Protein AF-A0A177SCP6-F1 (afdb_monomer_lite)

Foldseek 3Di:
DDDDDDPPLDPFFPDWDQAVVQFPVCQFLPVLDDPQLDDDPVSVVSVVVLLVLLVVLLVVQAPPAPALVRQDVVSVVSVCVSRVNFDARCLNVQSPDPDVVSNVCRRRHHPVSVDPVSIDGTDAAKDKDFPPPRVVFPLDLVRVVVVCCVQLVVSKKKKFKFQQCPHPQPDPDRDNVNIAIWIWNDKDWDADPVRDIFMWTQTAGDNDDVVRVVSVVDTDGSHSRSSRADPDDTGMMIMDGDPPPDD

Organism: Pseudomonas putida (NCBI:txid303)

Sequence (247 aa):
MIASSGDSNTAVIRGSAIDQACIDERAFLGSRYVEDGSISEASVAAQRELLGQLQAFYRTYNGKFATAADIPETVMAELRQIVPSVDNPQLAKGLNGRKFGEFLFRVVIPDRCKRLPNHVLFERNMKLVEYPDSEKKPHTYAGALAVIKKAIDGGSPLILEVECALKKTGAKGCSKDFAHSYVIYGYARLCEASGECRYGLRLRNSWGDKQDALDRVRWYDARPLIQAAPKKGVILGWLVPRPKTTP

Secondary structure (DSSP, 8-state):
----------------EEPGGGS-HHHHHGGG--TT----HHHHHHHHHHHHHHHHHHHHHTT--SSGGGS-HHHHHHHHHHSTT---TTHHHHHTSSSHHHHHHHHHS-GGGGSGGGEE--SS-EEEEEETTTTT--SSHHHHHHHHHHHHHTT--EEEEETTTTS-TT-S---GGG-EEEEEEEEEEEE-TTS-EEEEEEEE-SS-HHHHHHHTT--EEHHHHHHTS-SSS--EEEEEEPPP---

Structure (mmCIF, N/CA/C/O backbone):
data_AF-A0A177SCP6-F1
#
_entry.id   AF-A0A177SCP6-F1
#
loop_
_atom_site.group_PDB
_atom_site.id
_atom_site.type_symbol
_atom_site.label_atom_id
_atom_site.label_alt_id
_atom_site.label_comp_id
_atom_site.label_asym_id
_atom_site.label_entity_id
_atom_site.label_seq_id
_atom_site.pdbx_PDB_ins_code
_atom_site.Cartn_x
_atom_site.Cartn_y
_atom_site.Cartn_z
_atom_site.occupancy
_atom_site.B_iso_or_equiv
_atom_site.auth_seq_id
_atom_site.auth_comp_id
_atom_site.auth_asym_id
_atom_site.auth_atom_id
_atom_site.pdbx_PDB_model_num
ATOM 1 N N . MET A 1 1 ? -39.607 -18.628 -4.934 1.00 34.72 1 MET A N 1
ATOM 2 C CA . MET A 1 1 ? -39.663 -18.419 -3.473 1.00 34.72 1 MET A CA 1
ATOM 3 C C . MET A 1 1 ? -38.762 -19.455 -2.811 1.00 34.72 1 MET A C 1
ATOM 5 O O . MET A 1 1 ? -39.204 -20.571 -2.607 1.00 34.72 1 MET A O 1
ATOM 9 N N . ILE A 1 2 ? -37.499 -19.108 -2.561 1.00 20.42 2 ILE A N 1
ATOM 10 C CA . ILE A 1 2 ? -36.664 -19.653 -1.480 1.00 20.42 2 ILE A CA 1
ATOM 11 C C . ILE A 1 2 ? -35.831 -18.456 -1.025 1.00 20.42 2 ILE A C 1
ATOM 13 O O . ILE A 1 2 ? -35.118 -17.854 -1.825 1.00 20.42 2 ILE A O 1
ATOM 17 N N . ALA A 1 3 ? -36.034 -18.055 0.225 1.00 27.17 3 ALA A N 1
ATOM 18 C CA . ALA A 1 3 ? -35.272 -17.012 0.880 1.00 27.17 3 ALA A CA 1
ATOM 19 C C . ALA A 1 3 ? -33.894 -17.559 1.267 1.00 27.17 3 ALA A C 1
ATOM 21 O O . ALA A 1 3 ? -33.786 -18.653 1.815 1.00 27.17 3 ALA A O 1
ATOM 22 N N . SER A 1 4 ? -32.855 -16.771 1.023 1.00 22.25 4 SER A N 1
ATOM 23 C CA . SER A 1 4 ? -31.575 -16.886 1.710 1.00 22.25 4 SER A CA 1
ATOM 24 C C . SER A 1 4 ? -31.141 -15.467 2.049 1.00 22.25 4 SER A C 1
ATOM 26 O O . SER A 1 4 ? -30.644 -14.715 1.216 1.00 22.25 4 SER A O 1
ATOM 28 N N . SER A 1 5 ? -31.466 -15.085 3.280 1.00 33.19 5 SER A N 1
ATOM 29 C CA . SER A 1 5 ? -30.876 -13.969 4.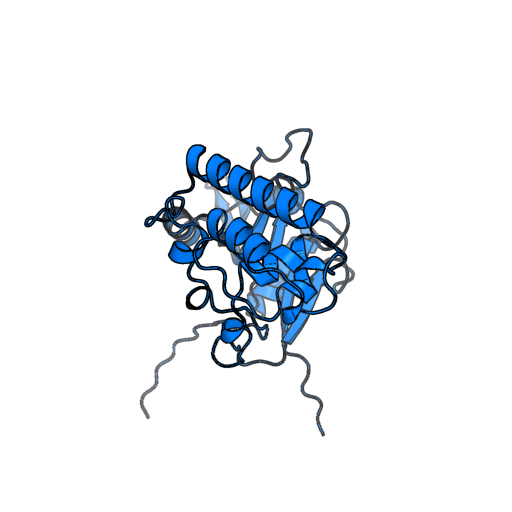003 1.00 33.19 5 SER A CA 1
ATOM 30 C C . SER A 1 5 ? -29.404 -14.279 4.257 1.00 33.19 5 SER A C 1
ATOM 32 O O . SER A 1 5 ? -29.082 -15.281 4.897 1.00 33.19 5 SER A O 1
ATOM 34 N N . GLY A 1 6 ? -28.526 -13.413 3.776 1.00 24.38 6 GLY A N 1
ATOM 35 C CA . GLY A 1 6 ? -27.091 -13.529 3.965 1.00 24.38 6 GLY A CA 1
ATOM 36 C C . GLY A 1 6 ? -26.427 -12.257 3.480 1.00 24.38 6 GLY A C 1
ATOM 37 O O . GLY A 1 6 ? -25.826 -12.249 2.413 1.00 24.38 6 GLY A O 1
ATOM 38 N N . ASP A 1 7 ? -26.595 -11.182 4.250 1.00 33.09 7 ASP A N 1
ATOM 39 C CA . ASP A 1 7 ? -25.882 -9.918 4.077 1.00 33.09 7 ASP A CA 1
ATOM 40 C C . ASP A 1 7 ? -24.371 -10.150 4.219 1.00 33.09 7 ASP A C 1
ATOM 42 O O . ASP A 1 7 ? -23.775 -9.979 5.283 1.00 33.09 7 ASP A O 1
ATOM 46 N N . SER A 1 8 ? -23.720 -10.543 3.130 1.00 27.53 8 SER A N 1
ATOM 47 C CA . SER A 1 8 ? -22.281 -10.400 2.970 1.00 27.53 8 SER A CA 1
ATOM 48 C C . SER A 1 8 ? -22.022 -9.016 2.380 1.00 27.53 8 SER A C 1
ATOM 50 O O . SER A 1 8 ? -21.977 -8.817 1.165 1.00 27.53 8 SER A O 1
ATOM 52 N N . ASN A 1 9 ? -21.864 -8.029 3.269 1.00 30.19 9 ASN A N 1
ATOM 53 C CA . ASN A 1 9 ? -21.351 -6.694 2.947 1.00 30.19 9 ASN A CA 1
ATOM 54 C C . ASN A 1 9 ? -19.914 -6.800 2.413 1.00 30.19 9 ASN A C 1
ATOM 56 O O . ASN A 1 9 ? -18.935 -6.524 3.105 1.00 30.19 9 ASN A O 1
ATOM 60 N N . THR A 1 10 ? -19.785 -7.225 1.162 1.00 29.94 10 THR A N 1
ATOM 61 C CA . THR A 1 10 ? -18.525 -7.249 0.434 1.00 29.94 10 THR A CA 1
ATOM 62 C C . THR A 1 10 ? -18.424 -5.912 -0.287 1.00 29.94 10 THR A C 1
ATOM 64 O O . THR A 1 10 ? -19.096 -5.673 -1.290 1.00 29.94 10 THR A O 1
ATOM 67 N N . ALA A 1 11 ? -17.638 -4.985 0.261 1.00 33.62 11 ALA A N 1
ATOM 68 C CA . ALA A 1 11 ? -17.331 -3.732 -0.415 1.00 33.62 11 ALA A CA 1
ATOM 69 C C . ALA A 1 11 ? -16.438 -4.036 -1.628 1.00 33.62 11 ALA A C 1
ATOM 71 O O . ALA A 1 11 ? -15.262 -4.363 -1.494 1.00 33.62 11 ALA A O 1
ATOM 72 N N . VAL A 1 12 ? -17.019 -3.955 -2.821 1.00 31.91 12 VAL A N 1
ATOM 73 C CA . VAL A 1 12 ? -16.341 -4.185 -4.098 1.00 31.91 12 VAL A CA 1
ATOM 74 C C . VAL A 1 12 ? -15.891 -2.813 -4.662 1.00 31.91 12 VAL A C 1
ATOM 76 O O . VAL A 1 12 ? -16.700 -1.912 -4.873 1.00 31.91 12 VAL A O 1
ATOM 79 N N . ILE A 1 13 ? -14.573 -2.640 -4.848 1.00 37.47 13 ILE A N 1
ATOM 80 C CA . ILE A 1 13 ? -13.770 -1.392 -4.789 1.00 37.47 13 ILE A CA 1
ATOM 81 C C . ILE A 1 13 ? -13.479 -0.547 -6.069 1.00 37.47 13 ILE A C 1
ATOM 83 O O . ILE A 1 13 ? -12.666 0.332 -5.980 1.00 37.47 13 ILE A O 1
ATOM 87 N N . ARG A 1 14 ? -14.062 -0.646 -7.261 1.00 35.44 14 ARG A N 1
ATOM 88 C CA . ARG A 1 14 ? -13.564 -0.056 -8.562 1.00 35.44 14 ARG A CA 1
ATOM 89 C C . ARG A 1 14 ? -12.195 0.658 -8.594 1.00 35.44 14 ARG A C 1
ATOM 91 O O . ARG A 1 14 ? -12.101 1.864 -8.807 1.00 35.44 14 ARG A O 1
ATOM 98 N N . GLY A 1 15 ? -11.140 -0.144 -8.493 1.00 39.44 15 GLY A N 1
ATOM 99 C CA . GLY A 1 15 ? -9.826 0.120 -9.073 1.00 39.44 15 GLY A CA 1
ATOM 100 C C . GLY A 1 15 ? -9.554 -0.864 -10.210 1.00 39.44 15 GLY A C 1
ATOM 101 O O . GLY A 1 15 ? -10.381 -1.721 -10.506 1.00 39.44 15 GLY A O 1
ATOM 102 N N . SER A 1 16 ? -8.399 -0.756 -10.847 1.00 38.03 16 SER A N 1
ATOM 103 C CA . SER A 1 16 ? -7.868 -1.856 -11.639 1.00 38.03 16 SER A CA 1
ATOM 104 C C . SER A 1 16 ? -6.488 -2.171 -11.095 1.00 38.03 16 SER A C 1
ATOM 106 O O . SER A 1 16 ? -5.547 -1.410 -11.317 1.00 38.03 16 SER A O 1
ATOM 108 N N . ALA A 1 17 ? -6.395 -3.239 -10.318 1.00 48.06 17 ALA A N 1
ATOM 109 C CA . ALA A 1 17 ? -5.116 -3.824 -9.964 1.00 48.06 17 ALA A CA 1
ATOM 110 C C . ALA A 1 17 ? -4.849 -4.949 -10.958 1.00 48.06 17 ALA A C 1
ATOM 112 O O . ALA A 1 17 ? -5.774 -5.679 -11.324 1.00 48.06 17 ALA A O 1
ATOM 113 N N . ILE A 1 18 ? -3.599 -5.058 -11.399 1.00 50.16 18 ILE A N 1
ATOM 114 C CA . ILE A 1 18 ? -3.132 -6.273 -12.058 1.00 50.16 18 ILE A CA 1
ATOM 115 C C . ILE A 1 18 ? -3.384 -7.411 -11.077 1.00 50.16 18 ILE A C 1
ATOM 117 O O . ILE A 1 18 ? -2.960 -7.322 -9.924 1.00 50.16 18 ILE A O 1
ATOM 121 N N . ASP A 1 19 ? -4.113 -8.428 -11.521 1.00 55.06 19 ASP A N 1
ATOM 122 C CA . ASP A 1 19 ? -4.278 -9.646 -10.741 1.00 55.06 19 ASP A CA 1
ATOM 123 C C . ASP A 1 19 ? -2.884 -10.188 -10.381 1.00 55.06 19 ASP A C 1
ATOM 125 O O . ASP A 1 19 ? -2.033 -10.326 -11.265 1.00 55.06 19 ASP A O 1
ATOM 129 N N . GLN A 1 20 ? -2.630 -10.468 -9.098 1.00 55.91 20 GLN A N 1
ATOM 130 C CA . GLN A 1 20 ? -1.369 -11.083 -8.672 1.00 55.91 20 GLN A CA 1
ATOM 131 C C . GLN A 1 20 ? -1.142 -12.416 -9.389 1.00 55.91 20 GLN A C 1
ATOM 133 O O . GLN A 1 20 ? -0.001 -12.718 -9.715 1.00 55.91 20 GLN A O 1
ATOM 138 N N . ALA A 1 21 ? -2.205 -13.144 -9.758 1.00 58.22 21 ALA A N 1
ATOM 139 C CA . ALA A 1 21 ? -2.099 -14.351 -10.578 1.00 58.22 21 ALA A CA 1
ATOM 140 C C . ALA A 1 21 ? -1.516 -14.089 -11.982 1.00 58.22 21 ALA A C 1
ATOM 142 O O . ALA A 1 21 ? -1.079 -15.017 -12.660 1.00 58.22 21 ALA A O 1
ATOM 143 N N . CYS A 1 22 ? -1.492 -12.833 -12.438 1.00 66.50 22 CYS A N 1
ATOM 144 C CA . CYS A 1 22 ? -0.862 -12.457 -13.698 1.00 66.50 22 CYS A CA 1
ATOM 145 C C . CYS A 1 22 ? 0.653 -12.230 -13.573 1.00 66.50 22 CYS A C 1
ATOM 147 O O . CYS A 1 22 ? 1.382 -12.383 -14.564 1.00 66.50 22 CYS A O 1
ATOM 149 N N . ILE A 1 23 ? 1.130 -11.862 -12.380 1.00 71.06 23 ILE A N 1
ATOM 150 C CA . ILE A 1 23 ? 2.555 -11.712 -12.095 1.00 71.06 23 ILE A CA 1
ATOM 151 C C . ILE A 1 23 ? 3.087 -13.087 -11.713 1.00 71.06 23 ILE A C 1
ATOM 153 O O . ILE A 1 23 ? 2.743 -13.645 -10.678 1.00 71.06 23 ILE A O 1
ATOM 157 N N . ASP A 1 24 ? 3.965 -13.628 -12.546 1.00 72.06 24 ASP A N 1
ATOM 158 C CA . ASP A 1 24 ? 4.680 -14.847 -12.199 1.00 72.06 24 ASP A CA 1
ATOM 159 C C . ASP A 1 24 ? 5.877 -14.477 -11.311 1.00 72.06 24 ASP A C 1
ATOM 161 O O . ASP A 1 24 ? 6.989 -14.233 -11.786 1.00 72.06 24 ASP A O 1
ATOM 165 N N . GLU A 1 25 ? 5.627 -14.362 -10.005 1.00 76.12 25 GLU A N 1
ATOM 166 C CA . GLU A 1 25 ? 6.661 -14.045 -9.014 1.00 76.12 25 GLU A CA 1
ATOM 167 C C . GLU A 1 25 ? 7.781 -15.088 -9.010 1.00 76.12 25 GLU A C 1
ATOM 169 O O . GLU A 1 25 ? 8.942 -14.737 -8.794 1.00 76.12 25 GLU A O 1
ATOM 174 N N . ARG A 1 26 ? 7.459 -16.354 -9.306 1.00 77.62 26 ARG A N 1
ATOM 175 C CA . ARG A 1 26 ? 8.447 -17.429 -9.425 1.00 77.62 26 ARG A CA 1
ATOM 176 C C . ARG A 1 26 ? 9.359 -17.192 -10.621 1.00 77.62 26 ARG A C 1
ATOM 178 O O . ARG A 1 26 ? 10.573 -17.331 -10.495 1.00 77.62 26 ARG A O 1
ATOM 185 N N . ALA A 1 27 ? 8.809 -16.777 -11.756 1.00 77.25 27 ALA A N 1
ATOM 186 C CA . ALA A 1 27 ? 9.597 -16.421 -12.928 1.00 77.25 27 ALA A CA 1
ATOM 187 C C . ALA A 1 27 ? 10.404 -15.126 -12.731 1.00 77.25 27 ALA A C 1
ATOM 189 O O . ALA A 1 27 ? 11.507 -15.017 -13.273 1.00 77.25 27 ALA A O 1
ATOM 190 N N . PHE A 1 28 ? 9.886 -14.147 -11.980 1.00 80.81 28 PHE A N 1
ATOM 191 C CA . PHE A 1 28 ? 10.587 -12.888 -11.699 1.00 80.81 28 PHE A CA 1
ATOM 192 C C . PHE A 1 28 ? 11.728 -13.068 -10.688 1.00 80.81 28 PHE A C 1
ATOM 194 O O . PHE A 1 28 ? 12.851 -12.631 -10.935 1.00 80.81 28 PHE A O 1
ATOM 201 N N . LEU A 1 29 ? 11.455 -13.721 -9.555 1.00 79.88 29 LEU A N 1
ATOM 202 C CA . LEU A 1 29 ? 12.427 -13.924 -8.478 1.00 79.88 29 LEU A CA 1
ATOM 203 C C . LEU A 1 29 ? 13.366 -15.110 -8.755 1.00 79.88 29 LEU A C 1
ATOM 205 O O . LEU A 1 29 ? 14.473 -15.157 -8.211 1.00 79.88 29 LEU A O 1
ATOM 209 N N . GLY A 1 30 ? 12.969 -16.051 -9.616 1.00 81.12 30 GLY A N 1
ATOM 210 C CA . GLY A 1 30 ? 13.763 -17.223 -9.975 1.00 81.12 30 GLY A CA 1
ATOM 211 C C . GLY A 1 30 ? 14.122 -18.050 -8.741 1.00 81.12 30 GLY A C 1
ATOM 212 O O . GLY A 1 30 ? 13.264 -18.384 -7.929 1.00 81.12 30 GLY A O 1
ATOM 213 N N . SER A 1 31 ? 15.415 -18.323 -8.552 1.00 80.62 31 SER A N 1
ATOM 214 C CA . SER A 1 31 ? 15.932 -19.023 -7.364 1.00 80.62 31 SER A CA 1
ATOM 215 C C . SER A 1 31 ? 15.712 -18.279 -6.039 1.00 80.62 31 SER A C 1
ATOM 217 O O . SER A 1 31 ? 15.933 -18.857 -4.979 1.00 80.62 31 SER A O 1
ATOM 219 N N . ARG A 1 32 ? 15.290 -17.008 -6.081 1.00 81.94 32 ARG A N 1
ATOM 220 C CA . ARG A 1 32 ? 14.990 -16.179 -4.901 1.00 81.94 32 ARG A CA 1
ATOM 221 C C . ARG A 1 32 ? 13.517 -16.253 -4.489 1.00 81.94 32 ARG A C 1
ATOM 223 O O . ARG A 1 32 ? 13.136 -15.615 -3.511 1.00 81.94 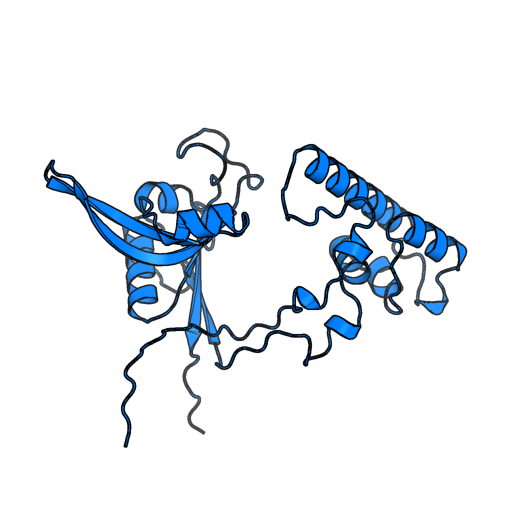32 ARG A O 1
ATOM 230 N N . TYR A 1 33 ? 12.682 -16.962 -5.250 1.00 80.94 33 TYR A N 1
ATOM 231 C CA . TYR A 1 33 ? 11.276 -17.156 -4.918 1.00 80.94 33 TYR A CA 1
ATOM 232 C C . TYR A 1 33 ? 11.134 -18.090 -3.713 1.00 80.94 33 TYR A C 1
ATOM 234 O O . TYR A 1 33 ? 11.753 -19.152 -3.671 1.00 80.94 33 TYR A O 1
ATOM 242 N N . VAL A 1 34 ? 10.292 -17.708 -2.754 1.00 76.88 34 VAL A N 1
ATOM 243 C CA . VAL A 1 34 ? 9.999 -18.504 -1.559 1.00 76.88 34 VAL A CA 1
ATOM 244 C C . VAL A 1 34 ? 8.549 -18.971 -1.638 1.00 76.88 34 VAL A C 1
ATOM 246 O O . VAL A 1 34 ? 7.627 -18.166 -1.543 1.00 76.88 34 VAL A O 1
ATOM 249 N N . GLU A 1 35 ? 8.353 -20.274 -1.847 1.00 73.69 35 GLU A N 1
ATOM 250 C CA . GLU A 1 35 ? 7.048 -20.866 -2.178 1.00 73.69 35 GLU A CA 1
ATOM 251 C C . GLU A 1 35 ? 6.012 -20.759 -1.055 1.00 73.69 35 GLU A C 1
ATOM 253 O O . GLU A 1 35 ? 4.827 -20.600 -1.332 1.00 73.69 35 GLU A O 1
ATOM 258 N N . ASP A 1 36 ? 6.445 -20.781 0.205 1.00 73.75 36 ASP A N 1
ATOM 259 C CA . ASP A 1 36 ? 5.554 -20.634 1.361 1.00 73.75 36 ASP A CA 1
ATOM 260 C C . ASP A 1 36 ? 5.276 -19.166 1.742 1.00 73.75 36 ASP A C 1
ATOM 262 O O . ASP A 1 36 ? 4.607 -18.899 2.743 1.00 73.75 36 ASP A O 1
ATOM 266 N N . GLY A 1 37 ? 5.806 -18.211 0.966 1.00 66.56 37 GLY A N 1
ATOM 267 C CA . GLY A 1 37 ? 5.661 -16.777 1.207 1.00 66.56 37 GLY A CA 1
ATOM 268 C C . GLY A 1 37 ? 6.352 -16.275 2.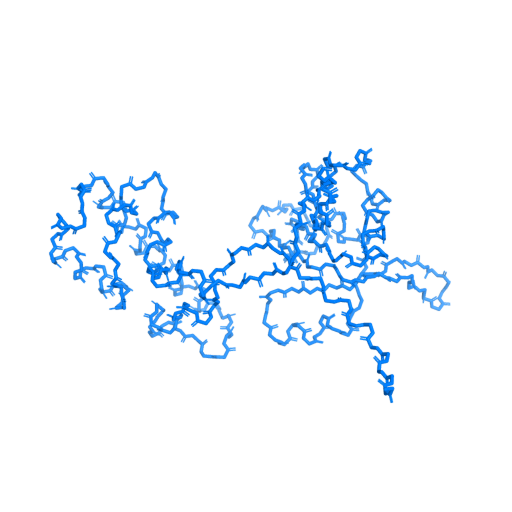478 1.00 66.56 37 GLY A C 1
ATOM 269 O O . GLY A 1 37 ? 6.126 -15.131 2.882 1.00 66.56 37 GLY A O 1
ATOM 270 N N . SER A 1 38 ? 7.179 -17.093 3.139 1.00 72.69 38 SER A N 1
ATOM 271 C CA . SER A 1 38 ? 7.900 -16.663 4.332 1.00 72.69 38 SER A CA 1
ATOM 272 C C . SER A 1 38 ? 8.952 -15.605 3.986 1.00 72.69 38 SER A C 1
ATOM 274 O O . SER A 1 38 ? 9.777 -15.758 3.088 1.00 72.69 38 SER A O 1
ATOM 276 N N . ILE A 1 39 ? 8.929 -14.491 4.719 1.00 70.38 39 ILE A N 1
ATOM 277 C CA . ILE A 1 39 ? 9.899 -13.406 4.551 1.00 70.38 39 ILE A CA 1
ATOM 278 C C . ILE A 1 39 ? 10.956 -13.546 5.646 1.00 70.38 39 ILE A C 1
ATOM 280 O O . ILE A 1 39 ? 10.747 -13.136 6.787 1.00 70.38 39 ILE A O 1
ATOM 284 N N . SER A 1 40 ? 12.096 -14.143 5.299 1.00 76.56 40 SER A N 1
ATOM 285 C CA . SER A 1 40 ? 13.283 -14.196 6.163 1.00 76.56 40 SER A CA 1
ATOM 286 C C . SER A 1 40 ? 14.223 -13.013 5.906 1.00 76.56 40 SER A C 1
ATOM 288 O O . SER A 1 40 ? 14.147 -12.362 4.863 1.00 76.56 40 SER A O 1
ATOM 290 N N . GLU A 1 41 ? 15.169 -12.754 6.813 1.00 77.69 41 GLU A N 1
ATOM 291 C CA . GLU A 1 41 ? 16.225 -11.753 6.576 1.00 77.69 41 GLU A CA 1
ATOM 292 C C . GLU A 1 41 ? 17.016 -12.044 5.293 1.00 77.69 41 GLU A C 1
ATOM 294 O O . GLU A 1 41 ? 17.313 -11.127 4.529 1.00 77.69 41 GLU A O 1
ATOM 299 N N . ALA A 1 42 ? 17.282 -13.323 5.010 1.00 78.69 42 ALA A N 1
ATOM 300 C CA . ALA A 1 42 ? 17.923 -13.754 3.772 1.00 78.69 42 ALA A CA 1
ATOM 301 C C . ALA A 1 42 ? 17.065 -13.435 2.535 1.00 78.69 42 ALA A C 1
ATOM 303 O O . ALA A 1 42 ? 17.591 -12.967 1.527 1.00 78.69 42 ALA A O 1
ATOM 304 N N . SER A 1 43 ? 15.742 -13.608 2.630 1.00 74.00 43 SER A N 1
ATOM 305 C CA . SER A 1 43 ? 14.804 -13.257 1.551 1.00 74.00 43 SER A CA 1
ATOM 306 C C . SER A 1 43 ? 14.814 -11.752 1.279 1.00 74.00 43 SER A C 1
ATOM 308 O O . SER A 1 43 ? 14.908 -11.320 0.130 1.00 74.00 43 SER A O 1
ATOM 310 N N . VAL A 1 44 ? 14.798 -10.936 2.340 1.00 76.56 44 VAL A N 1
ATOM 311 C CA . VAL A 1 44 ? 14.895 -9.472 2.236 1.00 76.56 44 VAL A CA 1
ATOM 312 C C . VAL A 1 44 ? 16.237 -9.050 1.633 1.00 76.56 44 VAL A C 1
ATOM 314 O O . VAL A 1 44 ? 16.270 -8.165 0.777 1.00 76.56 44 VAL A O 1
ATOM 317 N N . ALA A 1 45 ? 17.342 -9.672 2.048 1.00 81.12 45 ALA A N 1
ATOM 318 C CA . ALA A 1 45 ? 18.667 -9.396 1.499 1.00 81.12 45 ALA A CA 1
ATOM 319 C C . ALA A 1 45 ? 18.740 -9.727 -0.002 1.00 81.12 45 ALA A C 1
ATOM 321 O O . ALA A 1 45 ? 19.163 -8.877 -0.786 1.00 81.12 45 ALA A O 1
ATOM 322 N N . ALA A 1 46 ? 18.238 -10.894 -0.413 1.00 83.94 46 ALA A N 1
ATOM 323 C CA . ALA A 1 46 ? 18.206 -11.314 -1.814 1.00 83.94 46 ALA A CA 1
ATOM 324 C C . ALA A 1 46 ? 17.338 -10.389 -2.690 1.00 83.94 46 ALA A C 1
ATOM 326 O O . ALA A 1 46 ? 17.723 -10.045 -3.808 1.00 83.94 46 ALA A O 1
ATOM 327 N N . GLN A 1 47 ? 16.187 -9.936 -2.183 1.00 83.19 47 GLN A N 1
ATOM 328 C CA . GLN A 1 47 ? 15.338 -8.969 -2.889 1.00 83.19 47 GLN A CA 1
ATOM 329 C C . GLN A 1 47 ? 15.999 -7.586 -2.996 1.00 83.19 47 GLN A C 1
ATOM 331 O O . GLN A 1 47 ? 15.899 -6.934 -4.036 1.00 83.19 47 GLN A O 1
ATOM 336 N N . ARG A 1 48 ? 16.710 -7.135 -1.952 1.00 85.88 48 ARG A N 1
ATOM 337 C CA . ARG A 1 48 ? 17.486 -5.883 -1.991 1.00 85.88 48 ARG A CA 1
ATOM 338 C C . ARG A 1 48 ? 18.629 -5.950 -2.996 1.00 85.88 48 ARG A C 1
ATOM 340 O O . ARG A 1 48 ? 18.853 -4.972 -3.704 1.00 85.88 48 ARG A O 1
ATOM 347 N N . GLU A 1 49 ? 19.321 -7.083 -3.076 1.00 90.38 49 GLU A N 1
ATOM 348 C CA . GLU A 1 49 ? 20.365 -7.313 -4.075 1.00 90.38 49 GLU A CA 1
ATOM 349 C C . GLU A 1 49 ? 19.793 -7.236 -5.497 1.00 90.38 49 GLU A C 1
ATOM 351 O O . GLU A 1 49 ? 20.305 -6.473 -6.316 1.00 90.38 49 GLU A O 1
ATOM 356 N N . LEU A 1 50 ? 18.682 -7.934 -5.763 1.00 90.25 50 LEU A N 1
ATOM 357 C CA . LEU A 1 50 ? 17.979 -7.886 -7.050 1.00 90.25 50 LEU A CA 1
ATOM 358 C C . LEU A 1 50 ? 17.571 -6.452 -7.426 1.00 90.25 50 LEU A C 1
ATOM 360 O O . LEU A 1 50 ? 17.824 -5.999 -8.544 1.00 90.25 50 LEU A O 1
ATOM 364 N N . LEU A 1 51 ? 16.975 -5.708 -6.488 1.00 90.75 51 LEU A N 1
ATOM 365 C CA . LEU A 1 51 ? 16.621 -4.302 -6.703 1.00 90.75 51 LEU A CA 1
ATOM 366 C C . LEU A 1 51 ? 17.857 -3.439 -6.981 1.00 90.75 51 LEU A C 1
ATOM 368 O O . LEU A 1 51 ? 17.802 -2.566 -7.846 1.00 90.75 51 LEU A O 1
ATOM 372 N N . GLY A 1 52 ? 18.971 -3.694 -6.290 1.00 93.50 52 GLY A N 1
ATOM 373 C CA . GLY A 1 52 ? 20.247 -3.020 -6.518 1.00 93.50 52 GLY A CA 1
ATOM 374 C C . GLY A 1 52 ? 20.800 -3.266 -7.923 1.00 93.50 52 GLY A C 1
ATOM 375 O O . GLY A 1 52 ? 21.178 -2.309 -8.601 1.00 93.50 52 GLY A O 1
ATOM 376 N N . GLN A 1 53 ? 20.778 -4.517 -8.392 1.00 95.06 53 GLN A N 1
ATOM 377 C CA . GLN A 1 53 ? 21.192 -4.897 -9.748 1.00 95.06 53 GLN A CA 1
ATOM 378 C C . GLN A 1 53 ? 20.319 -4.218 -10.812 1.00 95.06 53 GLN A C 1
ATOM 380 O O . GLN A 1 53 ? 20.840 -3.583 -11.729 1.00 95.06 53 GLN A O 1
ATOM 385 N N . LEU A 1 54 ? 18.992 -4.256 -10.650 1.00 94.75 54 LEU A N 1
ATOM 386 C CA . LEU A 1 54 ? 18.055 -3.580 -11.553 1.00 94.75 54 LEU A CA 1
ATOM 387 C C . LEU A 1 54 ? 18.239 -2.058 -11.553 1.00 94.75 54 LEU A C 1
ATOM 389 O O . LEU A 1 54 ? 18.135 -1.417 -12.600 1.00 94.75 54 LEU A O 1
ATOM 393 N N . GLN A 1 55 ? 18.516 -1.458 -10.395 1.00 96.00 55 GLN A N 1
ATOM 394 C CA . GLN A 1 55 ? 18.753 -0.022 -10.296 1.00 96.00 55 GLN A CA 1
ATOM 395 C C . GLN A 1 55 ? 20.082 0.380 -10.947 1.00 96.00 55 GLN A C 1
ATOM 397 O O . GLN A 1 55 ? 20.144 1.433 -11.587 1.00 96.00 55 GLN A O 1
ATOM 402 N N . ALA A 1 56 ? 21.124 -0.445 -10.815 1.00 96.31 56 ALA A N 1
ATOM 403 C CA . ALA A 1 56 ? 22.391 -0.255 -11.512 1.00 96.31 56 ALA A CA 1
ATOM 404 C C . ALA A 1 56 ? 22.197 -0.354 -13.032 1.00 96.31 56 ALA A C 1
ATOM 406 O O . ALA A 1 56 ? 22.567 0.579 -13.744 1.00 96.31 56 ALA A O 1
ATOM 407 N N . PHE A 1 57 ? 21.513 -1.400 -13.507 1.00 96.25 57 PHE A N 1
ATOM 408 C CA . PHE A 1 57 ? 21.158 -1.576 -14.916 1.00 96.25 57 PHE A CA 1
ATOM 409 C C . PHE A 1 57 ? 20.401 -0.357 -15.466 1.00 96.25 57 PHE A C 1
ATOM 411 O O . PHE A 1 57 ? 20.799 0.232 -16.472 1.00 96.25 57 PHE A O 1
ATOM 418 N N . TYR A 1 58 ? 19.354 0.089 -14.762 1.00 95.75 58 TYR A N 1
ATOM 419 C CA . TYR A 1 58 ? 18.597 1.282 -15.139 1.00 95.75 58 TYR A CA 1
ATOM 420 C C . TYR A 1 58 ? 19.497 2.513 -15.257 1.00 95.75 58 TYR A C 1
ATOM 422 O O . TYR A 1 58 ? 19.437 3.210 -16.261 1.00 95.75 58 TYR A O 1
ATOM 430 N N . ARG A 1 59 ? 20.364 2.785 -14.274 1.00 95.06 59 ARG A N 1
ATOM 431 C CA . ARG A 1 59 ? 21.270 3.947 -14.325 1.00 95.06 59 ARG A CA 1
ATOM 432 C C . ARG A 1 59 ? 22.239 3.874 -15.503 1.00 95.06 59 ARG A C 1
ATOM 434 O O . ARG A 1 59 ? 22.498 4.902 -16.121 1.00 95.06 59 ARG A O 1
ATOM 441 N N . THR A 1 60 ? 22.744 2.685 -15.816 1.00 95.94 60 THR A N 1
ATOM 442 C CA . THR A 1 60 ? 23.661 2.467 -16.939 1.00 95.94 60 THR A CA 1
ATOM 443 C C . THR A 1 60 ? 22.993 2.739 -18.283 1.00 95.94 60 THR A C 1
ATOM 445 O O . THR A 1 60 ? 23.646 3.284 -19.172 1.00 95.94 60 THR A O 1
ATOM 448 N N . TYR A 1 61 ? 21.715 2.390 -18.443 1.00 94.69 61 TYR A N 1
ATOM 449 C CA . TYR A 1 61 ? 21.028 2.408 -19.740 1.00 94.69 61 TYR A CA 1
ATOM 450 C C . TYR A 1 61 ? 19.929 3.471 -19.890 1.00 94.69 61 TYR A C 1
ATOM 452 O O . TYR A 1 61 ? 19.340 3.594 -20.965 1.00 94.69 61 TYR A O 1
ATOM 460 N N . ASN A 1 62 ? 19.670 4.264 -18.848 1.00 94.31 62 ASN A N 1
ATOM 461 C CA . ASN A 1 62 ? 18.633 5.290 -18.862 1.00 94.31 62 ASN A CA 1
ATOM 462 C C . ASN A 1 62 ? 18.869 6.319 -19.978 1.00 94.31 62 ASN A C 1
ATOM 464 O O . ASN A 1 62 ? 19.956 6.889 -20.088 1.00 94.31 62 ASN A O 1
ATOM 468 N N . GLY A 1 63 ? 17.841 6.557 -20.793 1.00 90.38 63 GLY A N 1
ATOM 469 C CA . GLY A 1 63 ? 17.877 7.540 -21.878 1.00 90.38 63 GLY A CA 1
ATOM 470 C C . GLY A 1 63 ? 18.715 7.143 -23.099 1.00 90.38 63 GLY A C 1
ATOM 471 O O . GLY A 1 63 ? 18.911 7.982 -23.976 1.00 90.38 63 GLY A O 1
ATOM 472 N N . LYS A 1 64 ? 19.244 5.910 -23.171 1.00 92.44 64 LYS A N 1
ATOM 473 C CA . LYS A 1 64 ? 20.174 5.497 -24.242 1.00 92.44 64 LYS A CA 1
ATOM 474 C C . LYS A 1 64 ? 19.511 4.946 -25.508 1.00 92.44 64 LYS A C 1
ATOM 476 O O . LYS A 1 64 ? 20.184 4.855 -26.528 1.00 92.44 64 LYS A O 1
ATOM 481 N N . PHE A 1 65 ? 18.230 4.580 -25.464 1.00 90.25 65 PHE A N 1
ATOM 482 C CA . PHE A 1 65 ? 17.548 3.889 -26.569 1.00 90.25 65 PHE A CA 1
ATOM 483 C C . PHE A 1 65 ? 16.227 4.576 -26.879 1.00 90.25 65 PHE A C 1
ATOM 485 O O . PHE A 1 65 ? 15.425 4.732 -25.972 1.00 90.25 65 PHE A O 1
ATOM 492 N N . ALA A 1 66 ? 15.950 4.971 -28.121 1.00 83.44 66 ALA A N 1
ATOM 493 C CA . ALA A 1 66 ? 14.705 5.680 -28.440 1.00 83.44 66 ALA A CA 1
ATOM 494 C C . ALA A 1 66 ? 13.481 4.743 -28.438 1.00 83.44 66 ALA A C 1
ATOM 496 O O . ALA A 1 66 ? 12.404 5.099 -27.949 1.00 83.44 66 ALA A O 1
ATOM 497 N N . THR A 1 67 ? 13.654 3.526 -28.947 1.00 82.19 67 THR A N 1
ATOM 498 C CA . THR A 1 67 ? 12.624 2.494 -29.080 1.00 82.19 67 THR A CA 1
ATOM 499 C C . THR A 1 67 ? 13.132 1.140 -28.585 1.00 82.19 67 THR A C 1
ATOM 501 O O . THR A 1 67 ? 14.316 0.955 -28.322 1.00 82.19 67 THR A O 1
ATOM 504 N N . ALA A 1 68 ? 12.231 0.167 -28.428 1.00 74.25 68 ALA A N 1
ATOM 505 C CA . ALA A 1 68 ? 12.618 -1.178 -27.996 1.00 74.25 68 ALA A CA 1
ATOM 506 C C . ALA A 1 68 ? 13.441 -1.934 -29.047 1.00 74.25 68 ALA A C 1
ATOM 508 O O . ALA A 1 68 ? 14.257 -2.767 -28.673 1.00 74.25 68 ALA A O 1
ATOM 509 N N . ALA A 1 69 ? 13.267 -1.613 -30.334 1.00 81.25 69 ALA A N 1
ATOM 510 C CA . ALA A 1 69 ? 14.077 -2.175 -31.413 1.00 81.25 69 ALA A CA 1
ATOM 511 C C . ALA A 1 69 ? 15.536 -1.685 -31.368 1.00 81.25 69 ALA A C 1
ATOM 513 O O . ALA A 1 69 ? 16.415 -2.351 -31.905 1.00 81.25 69 ALA A O 1
ATOM 514 N N . ASP A 1 70 ? 15.793 -0.554 -30.700 1.00 86.38 70 ASP A N 1
ATOM 515 C CA . ASP A 1 70 ? 17.135 0.019 -30.565 1.00 86.38 70 ASP A CA 1
ATOM 516 C C . ASP A 1 70 ? 17.930 -0.600 -29.409 1.00 86.38 70 ASP A C 1
ATOM 518 O O . ASP A 1 70 ? 19.109 -0.286 -29.251 1.00 86.38 70 ASP A O 1
ATOM 522 N N . ILE A 1 71 ? 17.304 -1.441 -28.575 1.00 89.19 71 ILE A N 1
ATOM 523 C CA . ILE A 1 71 ? 17.987 -2.110 -27.467 1.00 89.19 71 ILE A CA 1
ATOM 524 C C . ILE A 1 71 ? 18.791 -3.282 -28.044 1.00 89.19 71 ILE A C 1
ATOM 526 O O . ILE A 1 71 ? 18.191 -4.230 -28.555 1.00 89.19 71 ILE A O 1
ATOM 530 N N . PRO A 1 72 ? 20.132 -3.273 -27.942 1.00 91.81 72 PRO A N 1
ATOM 531 C CA . PRO A 1 72 ? 20.942 -4.377 -28.430 1.00 91.81 72 PRO A CA 1
ATOM 532 C C . PRO A 1 72 ? 20.635 -5.672 -27.676 1.00 91.81 72 PRO A C 1
ATOM 534 O O . PRO A 1 72 ? 20.412 -5.660 -26.463 1.00 91.81 72 PRO A O 1
ATOM 537 N N . GLU A 1 73 ? 20.734 -6.808 -28.366 1.00 89.62 73 GLU A N 1
ATOM 538 C CA . GLU A 1 73 ? 20.535 -8.124 -27.747 1.00 89.62 73 GLU A CA 1
ATOM 539 C C . GLU A 1 73 ? 21.506 -8.368 -26.581 1.00 89.62 73 GLU A C 1
ATOM 541 O O . GLU A 1 73 ? 21.150 -9.018 -25.607 1.00 89.62 73 GLU A O 1
ATOM 546 N N . THR A 1 74 ? 22.704 -7.779 -26.613 1.00 92.81 74 THR A N 1
ATOM 547 C CA . THR A 1 74 ? 23.662 -7.839 -25.497 1.00 92.81 74 THR A CA 1
ATOM 548 C C . THR A 1 74 ? 23.130 -7.179 -24.222 1.00 92.81 74 THR A C 1
ATOM 550 O O . THR A 1 74 ? 23.334 -7.705 -23.131 1.00 92.81 74 THR A O 1
ATOM 553 N N . VAL A 1 75 ? 22.396 -6.072 -24.348 1.00 93.06 75 VAL A N 1
ATOM 554 C CA . VAL A 1 75 ? 21.764 -5.367 -23.222 1.00 93.06 75 VAL A CA 1
ATOM 555 C C . VAL A 1 75 ? 20.562 -6.157 -22.703 1.00 93.06 75 VAL A C 1
ATOM 557 O O . VAL A 1 75 ? 20.358 -6.262 -21.494 1.00 93.06 75 VAL A O 1
ATOM 560 N N . MET A 1 76 ? 19.790 -6.773 -23.603 1.00 90.06 76 MET A N 1
ATOM 561 C CA . MET A 1 76 ? 18.711 -7.688 -23.217 1.00 90.06 76 MET A CA 1
ATOM 562 C C . MET A 1 76 ? 19.240 -8.949 -22.528 1.00 90.06 76 MET A C 1
ATOM 564 O O . MET A 1 76 ? 18.645 -9.403 -21.552 1.00 90.06 76 MET A O 1
ATOM 568 N N . ALA A 1 77 ? 20.366 -9.497 -22.986 1.00 91.25 77 ALA A N 1
ATOM 569 C CA . ALA A 1 77 ? 21.027 -10.637 -22.364 1.00 91.25 77 ALA A CA 1
ATOM 570 C C . ALA A 1 77 ? 21.521 -10.300 -20.949 1.00 91.25 77 ALA A C 1
ATOM 572 O O . ALA A 1 77 ? 21.297 -11.091 -20.036 1.00 91.25 77 ALA A O 1
ATOM 573 N N . GLU A 1 78 ? 22.109 -9.116 -20.742 1.00 93.81 78 GLU A N 1
ATOM 574 C CA . GLU A 1 78 ? 22.475 -8.623 -19.407 1.00 93.81 78 GLU A CA 1
ATOM 575 C C . GLU A 1 78 ? 21.243 -8.528 -18.493 1.00 93.81 78 GLU A C 1
ATOM 577 O O . GLU A 1 78 ? 21.262 -9.034 -17.371 1.00 93.81 78 GLU A O 1
ATOM 582 N N . LEU A 1 79 ? 20.126 -7.972 -18.979 1.00 92.12 79 LEU A N 1
ATOM 583 C CA . LEU A 1 79 ? 18.905 -7.901 -18.174 1.00 92.12 79 LEU A CA 1
ATOM 584 C C . LEU A 1 79 ? 18.339 -9.288 -17.848 1.00 92.12 79 LEU A C 1
ATOM 586 O O . LEU A 1 79 ? 17.875 -9.502 -16.730 1.00 92.12 79 LEU A O 1
ATOM 590 N N . ARG A 1 80 ? 18.410 -10.242 -18.784 1.00 90.06 80 ARG A N 1
ATOM 591 C CA . ARG A 1 80 ? 17.984 -11.634 -18.561 1.00 90.06 80 ARG A CA 1
ATOM 592 C C . ARG A 1 80 ? 18.865 -12.372 -17.551 1.00 90.06 80 ARG A C 1
ATOM 594 O O . ARG A 1 80 ? 18.389 -13.300 -16.911 1.00 90.06 80 ARG A O 1
ATOM 601 N N . GLN A 1 81 ? 20.112 -11.954 -17.335 1.00 90.62 81 GLN A N 1
ATOM 602 C CA . GLN A 1 81 ? 20.915 -12.488 -16.227 1.00 90.62 81 GLN A CA 1
ATOM 603 C C . GLN A 1 81 ? 20.385 -12.034 -14.859 1.00 90.62 81 GLN A C 1
ATOM 605 O O . GLN A 1 81 ? 20.509 -12.768 -13.879 1.00 90.62 81 GLN A O 1
ATOM 610 N N . ILE A 1 82 ? 19.770 -10.848 -14.792 1.00 91.25 82 ILE A N 1
ATOM 611 C CA . ILE A 1 82 ? 19.167 -10.304 -13.567 1.00 91.25 82 ILE A CA 1
ATOM 612 C C . ILE A 1 82 ? 17.749 -10.866 -13.376 1.00 91.25 82 ILE A C 1
ATOM 614 O O . ILE A 1 82 ? 17.402 -11.329 -12.290 1.00 91.25 82 ILE A O 1
ATOM 618 N N . VAL A 1 83 ? 16.938 -10.847 -14.439 1.00 88.44 83 VAL A N 1
ATOM 619 C CA . VAL A 1 83 ? 15.543 -11.313 -14.468 1.00 88.44 83 VAL A CA 1
ATOM 620 C C . VAL A 1 83 ? 15.354 -12.255 -15.665 1.00 88.44 83 VAL A C 1
ATOM 622 O O . VAL A 1 83 ? 15.043 -11.792 -16.764 1.00 88.44 83 VAL A O 1
ATOM 625 N N . PRO A 1 84 ? 15.507 -13.580 -15.480 1.00 82.31 84 PRO A N 1
ATOM 626 C CA . PRO A 1 84 ? 15.520 -14.556 -16.579 1.00 82.31 84 PRO A CA 1
ATOM 627 C C . PRO A 1 84 ? 14.287 -14.551 -17.481 1.00 82.31 84 PRO A C 1
ATOM 629 O O . PRO A 1 84 ? 14.386 -14.832 -18.672 1.00 82.31 84 PRO A O 1
ATOM 632 N N . SER A 1 85 ? 13.126 -14.214 -16.926 1.00 75.62 85 SER A N 1
ATOM 633 C CA . SER A 1 85 ? 11.836 -14.238 -17.621 1.00 75.62 85 SER A CA 1
ATOM 634 C C . SER A 1 85 ? 11.456 -12.917 -18.295 1.00 75.62 85 SER A C 1
ATOM 636 O O . SER A 1 85 ? 10.335 -12.784 -18.791 1.00 75.62 85 SER A O 1
ATOM 638 N N . VAL A 1 86 ? 12.352 -11.924 -18.304 1.00 81.94 86 VAL A N 1
ATOM 639 C CA . VAL A 1 86 ? 12.033 -10.603 -18.845 1.00 81.94 86 VAL A CA 1
ATOM 640 C C . VAL A 1 86 ? 11.865 -10.650 -20.364 1.00 81.94 86 VAL A C 1
ATOM 642 O O . VAL A 1 86 ? 12.799 -10.885 -21.135 1.00 81.94 86 VAL A O 1
ATOM 645 N N . ASP A 1 87 ? 10.640 -10.374 -20.788 1.00 73.25 87 ASP A N 1
ATOM 646 C CA . ASP A 1 87 ? 10.281 -10.193 -22.185 1.00 73.25 87 ASP A CA 1
ATOM 647 C C . ASP A 1 87 ? 9.210 -9.100 -22.272 1.00 73.25 87 ASP A C 1
ATOM 649 O O . ASP A 1 87 ? 8.014 -9.337 -22.077 1.00 73.25 87 ASP A O 1
ATOM 653 N N . ASN A 1 88 ? 9.657 -7.851 -22.442 1.00 75.38 88 ASN A N 1
ATOM 654 C CA . ASN A 1 88 ? 8.760 -6.703 -22.529 1.00 75.38 88 ASN A CA 1
ATOM 655 C C . ASN A 1 88 ? 9.114 -5.805 -23.729 1.00 75.38 88 ASN A C 1
ATOM 657 O O . ASN A 1 88 ? 10.098 -5.062 -23.666 1.00 75.38 88 ASN A O 1
ATOM 661 N N . PRO A 1 89 ? 8.273 -5.758 -24.781 1.00 73.31 89 PRO A N 1
ATOM 662 C CA . PRO A 1 89 ? 8.516 -4.930 -25.965 1.00 73.31 89 PRO A CA 1
ATOM 663 C C . PRO A 1 89 ? 8.386 -3.420 -25.695 1.00 73.31 89 PRO A C 1
ATOM 665 O O . PRO A 1 89 ? 8.614 -2.601 -26.579 1.00 73.31 89 PRO A O 1
ATOM 668 N N . GLN A 1 90 ? 8.001 -3.013 -24.484 1.00 78.12 90 GLN A N 1
ATOM 669 C CA . GLN A 1 90 ? 7.916 -1.618 -24.043 1.00 78.12 90 GLN A CA 1
ATOM 670 C C . GLN A 1 90 ? 9.036 -1.251 -23.058 1.00 78.12 90 GLN A C 1
ATOM 672 O O . GLN A 1 90 ? 8.952 -0.203 -22.409 1.00 78.12 90 GLN A O 1
ATOM 677 N N . LEU A 1 91 ? 10.076 -2.082 -22.927 1.00 85.06 91 LEU A N 1
ATOM 678 C CA . LEU A 1 91 ? 11.172 -1.859 -21.983 1.00 85.06 91 LEU A CA 1
ATOM 679 C C . LEU A 1 91 ? 11.892 -0.523 -22.215 1.00 85.06 91 LEU A C 1
ATOM 681 O O . LEU A 1 91 ? 12.168 0.183 -21.247 1.00 85.06 91 LEU A O 1
ATOM 685 N N . ALA A 1 92 ? 12.101 -0.117 -23.474 1.00 83.38 92 ALA A N 1
ATOM 686 C CA . ALA A 1 92 ? 12.713 1.176 -23.805 1.00 83.38 92 ALA A CA 1
ATOM 687 C C . ALA A 1 92 ? 11.951 2.364 -23.200 1.00 83.38 92 ALA A C 1
ATOM 689 O O . ALA A 1 92 ? 12.562 3.305 -22.708 1.00 83.38 92 ALA A O 1
ATOM 690 N N . LYS A 1 93 ? 10.611 2.304 -23.138 1.00 84.50 93 LYS A N 1
ATOM 691 C CA . LYS A 1 93 ? 9.819 3.351 -22.469 1.00 84.50 93 LYS A CA 1
ATOM 692 C C . LYS A 1 93 ? 10.091 3.406 -20.969 1.00 84.50 93 LYS A C 1
ATOM 694 O O . LYS A 1 93 ? 10.062 4.486 -20.398 1.00 84.50 93 LYS A O 1
ATOM 699 N N . GLY A 1 94 ? 10.336 2.255 -20.343 1.00 85.62 94 GLY A N 1
ATOM 700 C CA . GLY A 1 94 ? 10.751 2.184 -18.944 1.00 85.62 94 GLY A CA 1
ATOM 701 C C . GLY A 1 94 ? 12.155 2.750 -18.739 1.00 85.62 94 GLY A C 1
ATOM 702 O O . GLY A 1 94 ? 12.358 3.546 -17.828 1.00 85.62 94 GLY A O 1
ATOM 703 N N . LEU A 1 95 ? 13.099 2.390 -19.614 1.00 90.06 95 LEU A N 1
ATOM 704 C CA . LEU A 1 95 ? 14.475 2.896 -19.589 1.00 90.06 95 LEU A CA 1
ATOM 705 C C . LEU A 1 95 ? 14.572 4.396 -19.876 1.00 90.06 95 LEU A C 1
ATOM 707 O O . LEU A 1 95 ? 15.473 5.025 -19.356 1.00 90.06 95 LEU A O 1
ATOM 711 N N . ASN A 1 96 ? 13.658 4.982 -20.646 1.00 85.88 96 ASN A N 1
ATOM 712 C CA . ASN A 1 96 ? 13.589 6.435 -20.851 1.00 85.88 96 ASN A CA 1
ATOM 713 C C . ASN A 1 96 ? 12.682 7.150 -19.843 1.00 85.88 96 ASN A C 1
ATOM 715 O O . ASN A 1 96 ? 12.449 8.357 -19.959 1.00 85.88 96 ASN A O 1
ATOM 719 N N . GLY A 1 97 ? 12.106 6.405 -18.899 1.00 83.38 97 GLY A N 1
ATOM 720 C CA . GLY A 1 97 ? 11.269 6.959 -17.850 1.00 83.38 97 GLY A CA 1
ATOM 721 C C . GLY A 1 97 ? 12.054 7.930 -16.974 1.00 83.38 97 GLY A C 1
ATOM 722 O O . GLY A 1 97 ? 13.278 7.879 -16.875 1.00 83.38 97 GLY A O 1
ATOM 723 N N . ARG A 1 98 ? 11.358 8.837 -16.286 1.00 83.44 98 ARG A N 1
ATOM 724 C CA . ARG A 1 98 ? 12.039 9.787 -15.381 1.00 83.44 98 ARG A CA 1
ATOM 725 C C . ARG A 1 98 ? 12.485 9.130 -14.077 1.00 83.44 98 ARG A C 1
ATOM 727 O O . ARG A 1 98 ? 13.306 9.691 -13.351 1.00 83.44 98 ARG A O 1
ATOM 734 N N . LYS A 1 99 ? 11.895 7.985 -13.732 1.00 90.44 99 LYS A N 1
ATOM 735 C CA . LYS A 1 99 ? 12.053 7.324 -12.436 1.00 90.44 99 LYS A CA 1
ATOM 736 C C . LYS A 1 99 ? 12.298 5.834 -12.622 1.00 90.44 99 LYS A C 1
ATOM 738 O O . LYS A 1 99 ? 11.608 5.183 -13.397 1.00 90.44 99 LYS A O 1
ATOM 743 N N . PHE A 1 100 ? 13.164 5.277 -11.774 1.00 90.19 100 PHE A N 1
ATOM 744 C CA . PHE A 1 100 ? 13.419 3.834 -11.694 1.00 90.19 100 PHE A CA 1
ATOM 745 C C . PHE A 1 100 ? 12.134 2.998 -11.566 1.00 90.19 100 PHE A C 1
ATOM 747 O O . PHE A 1 100 ? 12.040 1.930 -12.156 1.00 90.19 100 PHE A O 1
ATOM 754 N N . GLY A 1 101 ? 11.121 3.499 -10.850 1.00 85.12 101 GLY A N 1
ATOM 755 C CA . GLY A 1 101 ? 9.837 2.805 -10.712 1.00 85.12 101 GLY A CA 1
ATOM 756 C C . GLY A 1 101 ? 9.124 2.542 -12.045 1.00 85.12 101 GLY A C 1
ATOM 757 O O . GLY A 1 101 ? 8.447 1.528 -12.173 1.00 85.12 101 GLY A O 1
ATOM 758 N N . GLU A 1 102 ? 9.306 3.400 -13.053 1.00 84.94 102 GLU A N 1
ATOM 759 C CA . GLU A 1 102 ? 8.723 3.200 -14.387 1.00 84.94 102 GLU A CA 1
ATOM 760 C C . GLU A 1 102 ? 9.416 2.054 -15.134 1.00 84.94 102 GLU A C 1
ATOM 762 O O . GLU A 1 102 ? 8.744 1.236 -15.761 1.00 84.94 102 GLU A O 1
ATOM 767 N N . PHE A 1 103 ? 10.743 1.954 -15.018 1.00 91.19 103 PHE A N 1
ATOM 768 C CA . PHE A 1 103 ? 11.514 0.815 -15.513 1.00 91.19 103 PHE A CA 1
ATOM 769 C C . PHE A 1 103 ? 11.147 -0.474 -14.778 1.00 91.19 103 PHE A C 1
ATOM 771 O O . PHE A 1 103 ? 10.761 -1.452 -15.418 1.00 91.19 103 PHE A O 1
ATOM 778 N N . LEU A 1 104 ? 11.189 -0.456 -13.443 1.00 89.00 104 LEU A N 1
ATOM 779 C CA . LEU A 1 104 ? 10.883 -1.617 -12.610 1.00 89.00 104 LEU A CA 1
ATOM 780 C C . LEU A 1 104 ? 9.482 -2.158 -12.913 1.00 89.00 104 LEU A C 1
ATOM 782 O O . LEU A 1 104 ? 9.316 -3.357 -13.102 1.00 89.00 104 LEU A O 1
ATOM 786 N N . PHE A 1 105 ? 8.488 -1.280 -13.058 1.00 83.44 105 PHE A N 1
ATOM 787 C CA . PHE A 1 105 ? 7.136 -1.676 -13.444 1.00 83.44 105 PHE A CA 1
ATOM 788 C C . PHE A 1 105 ? 7.101 -2.412 -14.791 1.00 83.44 105 PHE A C 1
ATOM 790 O O . PHE A 1 105 ? 6.359 -3.375 -14.939 1.00 83.44 105 PHE A O 1
ATOM 797 N N . ARG A 1 106 ? 7.898 -2.000 -15.784 1.00 85.31 106 ARG A N 1
ATOM 798 C CA . ARG A 1 106 ? 7.953 -2.676 -17.094 1.00 85.31 106 ARG A CA 1
ATOM 799 C C . ARG A 1 106 ? 8.669 -4.024 -17.024 1.00 85.31 106 ARG A C 1
ATOM 801 O O . ARG A 1 106 ? 8.293 -4.924 -17.767 1.00 85.31 106 ARG A O 1
ATOM 808 N N . VAL A 1 107 ? 9.655 -4.166 -16.144 1.00 86.56 107 VAL A N 1
ATOM 809 C CA . VAL A 1 107 ? 10.344 -5.443 -15.915 1.00 86.56 107 VAL A CA 1
ATOM 810 C C . VAL A 1 107 ? 9.434 -6.434 -15.187 1.00 86.56 107 VAL A C 1
ATOM 812 O O . VAL A 1 107 ? 9.343 -7.586 -15.592 1.00 86.56 107 VAL A O 1
ATOM 815 N N . VAL A 1 108 ? 8.736 -5.981 -14.141 1.00 82.06 108 VAL A N 1
ATOM 816 C CA . VAL A 1 108 ? 7.935 -6.845 -13.256 1.00 82.06 108 VAL A CA 1
ATOM 817 C C . VAL A 1 108 ? 6.559 -7.160 -13.837 1.00 82.06 108 VAL A C 1
ATOM 819 O O . VAL A 1 108 ? 6.033 -8.240 -13.597 1.00 82.06 108 VAL A O 1
ATOM 822 N N . ILE A 1 109 ? 5.956 -6.227 -14.582 1.00 77.44 109 ILE A N 1
ATOM 823 C CA . ILE A 1 109 ? 4.593 -6.363 -15.105 1.00 77.44 109 ILE A CA 1
ATOM 824 C C . ILE A 1 109 ? 4.624 -6.621 -16.617 1.00 77.44 109 ILE A C 1
ATOM 826 O O . ILE A 1 109 ? 4.777 -5.671 -17.405 1.00 77.44 109 ILE A O 1
ATOM 830 N N . PRO A 1 110 ? 4.387 -7.875 -17.052 1.00 71.12 110 PRO A N 1
ATOM 831 C CA . PRO A 1 110 ? 4.206 -8.207 -18.457 1.00 71.12 110 PRO A CA 1
ATOM 832 C C . PRO A 1 110 ? 3.077 -7.397 -19.101 1.00 71.12 110 PRO A C 1
ATOM 834 O O . PRO A 1 110 ? 2.055 -7.105 -18.477 1.00 71.12 110 PRO A O 1
ATOM 837 N N . ASP A 1 111 ? 3.193 -7.096 -20.395 1.00 71.62 111 ASP A N 1
ATOM 838 C CA . ASP A 1 111 ? 2.155 -6.339 -21.109 1.00 71.62 111 ASP A CA 1
ATOM 839 C C . ASP A 1 111 ? 0.798 -7.063 -21.146 1.00 71.62 111 ASP A C 1
ATOM 841 O O . ASP A 1 111 ? -0.246 -6.407 -21.119 1.00 71.62 111 ASP A O 1
ATOM 845 N N . ARG A 1 112 ? 0.784 -8.406 -21.108 1.00 71.50 112 ARG A N 1
ATOM 846 C CA . ARG A 1 112 ? -0.460 -9.188 -20.970 1.00 71.50 112 ARG A CA 1
ATOM 847 C C . ARG A 1 112 ? -1.253 -8.796 -19.721 1.00 71.50 112 ARG A C 1
ATOM 849 O O . ARG A 1 112 ? -2.478 -8.785 -19.777 1.00 71.50 112 ARG A O 1
ATOM 856 N N . CYS A 1 113 ? -0.584 -8.408 -18.639 1.00 71.00 113 CYS A N 1
ATOM 857 C CA . CYS A 1 113 ? -1.228 -8.067 -17.375 1.00 71.00 113 CYS A CA 1
ATOM 858 C C . CYS A 1 113 ? -1.931 -6.716 -17.380 1.00 71.00 113 CYS A C 1
ATOM 860 O O . CYS A 1 113 ? -2.737 -6.464 -16.500 1.00 71.00 113 CYS A O 1
ATOM 862 N N . LYS A 1 114 ? -1.683 -5.875 -18.390 1.00 68.19 114 LYS A N 1
ATOM 863 C CA . LYS A 1 114 ? -2.368 -4.584 -18.575 1.00 68.19 114 LYS A CA 1
ATOM 864 C C . LYS A 1 114 ? -3.714 -4.726 -19.283 1.00 68.19 114 LYS A C 1
ATOM 866 O O . LYS A 1 114 ? -4.416 -3.737 -19.494 1.00 68.19 114 LYS A O 1
ATOM 871 N N . ARG A 1 115 ? -4.034 -5.935 -19.756 1.00 69.06 115 ARG A N 1
ATOM 872 C CA . ARG A 1 115 ? -5.290 -6.210 -20.450 1.00 69.06 115 ARG A CA 1
ATOM 873 C C . ARG A 1 115 ? -6.413 -6.249 -19.424 1.00 69.06 115 ARG A C 1
ATOM 875 O O . ARG A 1 115 ? -6.281 -6.895 -18.392 1.00 69.06 115 ARG A O 1
ATOM 882 N N . LEU A 1 116 ? -7.538 -5.625 -19.766 1.00 64.56 116 LEU A N 1
ATOM 883 C CA . LEU A 1 116 ? -8.724 -5.537 -18.912 1.00 64.56 116 LEU A CA 1
ATOM 884 C C . LEU A 1 116 ? -9.177 -6.879 -18.286 1.00 64.56 116 LEU A C 1
ATOM 886 O O . LEU A 1 116 ? -9.551 -6.853 -17.120 1.00 64.56 116 LEU A O 1
ATOM 890 N N . PRO A 1 117 ? -9.112 -8.042 -18.975 1.00 68.00 117 PRO A N 1
ATOM 891 C CA . PRO A 1 117 ? -9.471 -9.332 -18.373 1.00 68.00 117 PRO A CA 1
ATOM 892 C C . PRO A 1 117 ? -8.546 -9.795 -17.239 1.00 68.00 117 PRO A C 1
ATOM 894 O O . PRO A 1 117 ? -8.954 -10.615 -16.431 1.00 68.00 117 PRO A O 1
ATOM 897 N N . ASN A 1 118 ? -7.317 -9.274 -17.179 1.00 60.06 118 ASN A N 1
ATOM 898 C CA . ASN A 1 118 ? -6.324 -9.584 -16.142 1.00 60.06 118 ASN A CA 1
ATOM 899 C C . ASN A 1 118 ? -6.304 -8.521 -15.037 1.00 60.06 118 ASN A C 1
ATOM 901 O O . ASN A 1 118 ? -5.368 -8.446 -14.238 1.00 60.06 118 ASN A O 1
ATOM 905 N N . HIS A 1 119 ? -7.304 -7.642 -15.041 1.00 57.59 119 HIS A N 1
ATOM 906 C CA . HIS A 1 119 ? -7.522 -6.674 -13.990 1.00 57.59 119 HIS A CA 1
ATOM 907 C C . HIS A 1 119 ? -8.668 -7.170 -13.120 1.00 57.59 119 HIS A C 1
ATOM 909 O O . HIS A 1 119 ? -9.715 -7.575 -13.628 1.00 57.59 119 HIS A O 1
ATOM 915 N N . VAL A 1 120 ? -8.512 -7.056 -11.805 1.00 53.53 120 VAL A N 1
ATOM 916 C CA . VAL A 1 120 ? -9.657 -7.205 -10.908 1.00 53.53 120 VAL A CA 1
ATOM 917 C C . VAL A 1 120 ? -10.555 -5.992 -11.115 1.00 53.53 120 VAL A C 1
ATOM 919 O O . VAL A 1 120 ? -10.201 -4.862 -10.767 1.00 53.53 120 VAL A O 1
ATOM 922 N N . LEU A 1 121 ? -11.702 -6.236 -11.746 1.00 53.31 121 LEU A N 1
ATOM 923 C CA . LEU A 1 121 ? -12.776 -5.270 -11.878 1.00 53.31 121 LEU A CA 1
ATOM 924 C C . LEU A 1 121 ? -13.689 -5.388 -10.671 1.00 53.31 121 LEU A C 1
ATOM 926 O O . LEU A 1 121 ? -13.954 -6.462 -10.147 1.00 53.31 121 LEU A O 1
ATOM 930 N N . PHE A 1 122 ? -14.207 -4.254 -10.254 1.00 55.09 122 PHE A N 1
ATOM 931 C CA . PHE A 1 122 ? -15.083 -4.164 -9.110 1.00 55.09 122 PHE A CA 1
ATOM 932 C C . PHE A 1 122 ? -16.330 -3.368 -9.534 1.00 55.09 122 PHE A C 1
ATOM 934 O O . PHE A 1 122 ? -16.241 -2.370 -10.251 1.00 55.09 122 PHE A O 1
ATOM 941 N N . GLU A 1 123 ? -17.492 -3.800 -9.068 1.00 53.19 123 GLU A N 1
ATOM 942 C CA . GLU A 1 123 ? -18.816 -3.552 -9.643 1.00 53.19 123 GLU A CA 1
ATOM 943 C C . GLU A 1 123 ? -19.426 -2.148 -9.435 1.00 53.19 123 GLU A C 1
ATOM 945 O O . GLU A 1 123 ? -20.508 -1.886 -9.959 1.00 53.19 123 GLU A O 1
ATOM 950 N N . ARG A 1 124 ? -18.801 -1.211 -8.697 1.00 59.69 124 ARG A N 1
ATOM 951 C CA . ARG A 1 124 ? -19.465 0.060 -8.307 1.00 59.69 124 ARG A CA 1
ATOM 952 C C . ARG A 1 124 ? -18.702 1.327 -8.696 1.00 59.69 124 ARG A C 1
ATOM 954 O O . ARG A 1 124 ? -17.491 1.411 -8.577 1.00 59.69 124 ARG A O 1
ATOM 961 N N . ASN A 1 125 ? -19.411 2.364 -9.149 1.00 71.81 125 ASN A N 1
ATOM 962 C CA . ASN A 1 125 ? -18.822 3.687 -9.386 1.00 71.81 125 ASN A CA 1
ATOM 963 C C . ASN A 1 125 ? -18.487 4.361 -8.043 1.00 71.81 125 ASN A C 1
ATOM 965 O O . ASN A 1 125 ? -19.388 4.890 -7.396 1.00 71.81 125 ASN A O 1
ATOM 969 N N . MET A 1 126 ? -17.221 4.333 -7.618 1.00 75.00 126 MET A N 1
ATOM 970 C CA . MET A 1 126 ? -16.796 4.801 -6.293 1.00 75.00 126 MET A CA 1
ATOM 971 C C . MET A 1 126 ? -16.068 6.160 -6.334 1.00 75.00 126 MET A C 1
ATOM 973 O O . MET A 1 126 ? -15.546 6.608 -7.362 1.00 75.00 126 MET A O 1
ATOM 977 N N . LYS A 1 127 ? -16.037 6.838 -5.189 1.00 81.31 127 LYS A N 1
ATOM 978 C CA . LYS A 1 127 ? -15.231 8.022 -4.884 1.00 81.31 127 LYS A CA 1
ATOM 979 C C . LYS A 1 127 ? -14.370 7.711 -3.663 1.00 81.31 127 LYS A C 1
ATOM 981 O O . LYS A 1 127 ? -14.892 7.208 -2.672 1.00 81.31 127 LYS A O 1
ATOM 986 N N . LEU A 1 128 ? -13.085 8.054 -3.737 1.00 84.00 128 LEU A N 1
ATOM 987 C CA . LEU A 1 128 ? -12.203 8.068 -2.574 1.00 84.00 128 LEU A CA 1
ATOM 988 C C . LEU A 1 128 ? -12.579 9.243 -1.669 1.00 84.00 128 LEU A C 1
ATOM 990 O O . LEU A 1 128 ? -12.715 10.381 -2.127 1.00 84.00 128 LEU A O 1
ATOM 994 N N . VAL A 1 129 ? -12.789 8.936 -0.398 1.00 87.19 129 VAL A N 1
ATOM 995 C CA . VAL A 1 129 ? -12.977 9.894 0.682 1.00 87.19 129 VAL A CA 1
ATOM 996 C C . VAL A 1 129 ? -11.794 9.746 1.616 1.00 87.19 129 VAL A C 1
ATOM 998 O O . VAL A 1 129 ? -11.394 8.635 1.960 1.00 87.19 129 VAL A O 1
ATOM 1001 N N . GLU A 1 130 ? -11.238 10.881 2.004 1.00 88.12 130 GLU A N 1
ATOM 1002 C CA . GLU A 1 130 ? -10.017 10.957 2.791 1.00 88.12 130 GLU A CA 1
ATOM 1003 C C . GLU A 1 130 ? -10.286 11.782 4.046 1.00 88.12 130 GLU A C 1
ATOM 1005 O O . GLU A 1 130 ? -11.008 12.780 4.007 1.00 88.12 130 GLU A O 1
ATOM 1010 N N . TYR A 1 131 ? -9.707 11.391 5.174 1.00 86.19 131 TYR A N 1
ATOM 1011 C CA . TYR A 1 131 ? -9.714 12.186 6.397 1.00 86.19 131 TYR A CA 1
ATOM 1012 C C . TYR A 1 131 ? -8.273 12.558 6.774 1.00 86.19 131 TYR A C 1
ATOM 1014 O O . TYR A 1 131 ? -7.400 11.685 6.738 1.00 86.19 131 TYR A O 1
ATOM 1022 N N . PRO A 1 132 ? -8.022 13.824 7.164 1.00 79.75 132 PRO A N 1
ATOM 1023 C CA . PRO A 1 132 ? -9.013 14.858 7.508 1.00 79.75 132 PRO A CA 1
ATOM 1024 C C . PRO A 1 132 ? -9.616 15.653 6.336 1.00 79.75 132 PRO A C 1
ATOM 1026 O O . PRO A 1 132 ? -10.632 16.323 6.536 1.00 79.75 132 PRO A O 1
ATOM 1029 N N . ASP A 1 133 ? -9.054 15.544 5.134 1.00 78.06 133 ASP A N 1
ATOM 1030 C CA . ASP A 1 133 ? -9.290 16.487 4.030 1.00 78.06 133 ASP A CA 1
ATOM 1031 C C . ASP A 1 133 ? -10.757 16.602 3.573 1.00 78.06 133 ASP A C 1
ATOM 1033 O O . ASP A 1 133 ? -11.243 17.703 3.311 1.00 78.06 133 ASP A O 1
ATOM 1037 N N . SER A 1 134 ? -11.508 15.497 3.530 1.00 77.62 134 SER A N 1
ATOM 1038 C CA . SER A 1 134 ? -12.905 15.491 3.061 1.00 77.62 134 SER A CA 1
ATOM 1039 C C . SER A 1 134 ? -13.947 15.689 4.168 1.00 77.62 134 SER A C 1
ATOM 1041 O O . SER A 1 134 ? -15.060 16.129 3.888 1.00 77.62 134 SER A O 1
ATOM 1043 N N . GLU A 1 135 ? -13.628 15.361 5.422 1.00 73.88 135 GLU A N 1
ATOM 1044 C CA . GLU A 1 135 ? -14.612 15.323 6.521 1.00 73.88 135 GLU A CA 1
ATOM 1045 C C . GLU A 1 135 ? -14.610 16.587 7.395 1.00 73.88 135 GLU A C 1
ATOM 1047 O O . GLU A 1 135 ? -15.448 16.696 8.289 1.00 73.88 135 GLU A O 1
ATOM 1052 N N . LYS A 1 136 ? -13.694 17.546 7.165 1.00 72.50 136 LYS A N 1
ATOM 1053 C CA . LYS A 1 136 ? -13.570 18.802 7.944 1.00 72.50 136 LYS A CA 1
ATOM 1054 C C . LYS A 1 136 ? -13.558 18.584 9.469 1.00 72.50 136 LYS A C 1
ATOM 1056 O O . LYS A 1 136 ? -14.004 19.437 10.235 1.00 72.50 136 LYS A O 1
ATOM 1061 N N . LYS A 1 137 ? -13.068 17.430 9.926 1.00 75.50 137 LYS A N 1
ATOM 1062 C CA . LYS A 1 137 ? -12.985 17.074 11.347 1.00 75.50 137 LYS A CA 1
ATOM 1063 C C . LYS A 1 137 ? -11.559 17.285 11.867 1.00 75.50 137 LYS A C 1
ATOM 1065 O O . LYS A 1 137 ? -10.612 17.023 11.126 1.00 75.50 137 LYS A O 1
ATOM 1070 N N . PRO A 1 138 ? -11.378 17.695 13.139 1.00 77.81 138 PRO A N 1
ATOM 1071 C CA . PRO A 1 138 ? -10.051 17.888 13.719 1.00 77.81 138 PRO A CA 1
ATOM 1072 C C . PRO A 1 138 ? -9.242 16.598 13.684 1.00 77.81 138 PRO A C 1
ATOM 1074 O O . PRO A 1 138 ? -9.796 15.539 13.999 1.00 77.81 138 PRO A O 1
ATOM 1077 N N . HIS A 1 139 ? -7.947 16.701 13.378 1.00 83.50 139 HIS A N 1
ATOM 1078 C CA . HIS A 1 139 ? -7.003 15.584 13.351 1.00 83.50 139 HIS A CA 1
ATOM 1079 C C . HIS A 1 139 ? -6.703 15.068 14.770 1.00 83.50 139 HIS A C 1
ATOM 1081 O O . HIS A 1 139 ? -5.692 15.392 15.387 1.00 83.50 139 HIS A O 1
ATOM 1087 N N . THR A 1 140 ? -7.658 14.339 15.342 1.00 89.31 140 THR A N 1
ATOM 1088 C CA . THR A 1 140 ? -7.679 13.919 16.747 1.00 89.31 140 THR A CA 1
ATOM 1089 C C . THR A 1 140 ? -8.225 12.505 16.860 1.00 89.31 140 THR A C 1
ATOM 1091 O O . THR A 1 140 ? -8.964 12.050 15.988 1.00 89.31 140 THR A O 1
ATOM 1094 N N . TYR A 1 141 ? -7.947 11.837 17.983 1.00 91.56 141 TYR A N 1
ATOM 1095 C CA . TYR A 1 141 ? -8.512 10.517 18.270 1.00 91.56 141 TYR A CA 1
ATOM 1096 C C . TYR A 1 141 ? -10.043 10.484 18.137 1.00 91.56 141 TYR A C 1
ATOM 1098 O O . TYR A 1 141 ? -10.589 9.613 17.467 1.00 91.56 141 TYR A O 1
ATOM 1106 N N . ALA A 1 142 ? -10.738 11.458 18.732 1.00 92.56 142 ALA A N 1
ATOM 1107 C CA . ALA A 1 142 ? -12.196 11.528 18.670 1.00 92.56 142 ALA A CA 1
ATOM 1108 C C . ALA A 1 142 ? -12.702 11.770 17.237 1.00 92.56 142 ALA A C 1
ATOM 1110 O O . ALA A 1 142 ? -13.674 11.142 16.815 1.00 92.56 142 ALA A O 1
ATOM 1111 N N . GLY A 1 143 ? -12.023 12.641 16.481 1.00 92.31 143 GLY A N 1
ATOM 1112 C CA . GLY A 1 143 ? -12.339 12.919 15.081 1.00 92.31 143 GLY A CA 1
ATOM 1113 C C . GLY A 1 143 ? -12.207 11.677 14.201 1.00 92.31 143 GLY A C 1
ATOM 1114 O O . GLY A 1 143 ? -13.171 11.301 13.534 1.00 92.31 143 GLY A O 1
ATOM 1115 N N . ALA A 1 144 ? -11.054 11.012 14.263 1.00 93.81 144 ALA A N 1
ATOM 1116 C CA . ALA A 1 144 ? -10.769 9.802 13.500 1.00 93.81 144 ALA A CA 1
ATOM 1117 C C . ALA A 1 144 ? -11.711 8.650 13.882 1.00 93.81 144 ALA A C 1
ATOM 1119 O O . ALA A 1 144 ? -12.304 8.028 13.004 1.00 93.81 144 ALA A O 1
ATOM 1120 N N . LEU A 1 145 ? -11.940 8.412 15.181 1.00 95.50 145 LEU A N 1
ATOM 1121 C CA . LEU A 1 145 ? -12.861 7.367 15.635 1.00 95.50 145 LEU A CA 1
ATOM 1122 C C . LEU A 1 145 ? -14.292 7.615 15.138 1.00 95.50 145 LEU A C 1
ATOM 1124 O O . LEU A 1 145 ? -14.974 6.677 14.735 1.00 95.50 145 LEU A O 1
ATOM 1128 N N . ALA A 1 146 ? -14.753 8.868 15.130 1.00 94.25 146 ALA A N 1
ATOM 1129 C CA . ALA A 1 146 ? -16.072 9.202 14.602 1.00 94.25 146 ALA A CA 1
ATOM 1130 C C . ALA A 1 146 ? -16.180 8.959 13.085 1.00 94.25 146 ALA A C 1
ATOM 1132 O O . ALA A 1 146 ? -17.254 8.598 12.609 1.00 94.25 146 ALA A O 1
ATOM 1133 N N . VAL A 1 147 ? -15.098 9.165 12.325 1.00 94.62 147 VAL A N 1
ATOM 1134 C CA . VAL A 1 147 ? -15.046 8.836 10.889 1.00 94.62 147 VAL A CA 1
ATOM 1135 C C . VAL A 1 147 ? -15.061 7.328 10.671 1.00 94.62 147 VAL A C 1
ATOM 1137 O O . VAL A 1 147 ? -15.865 6.851 9.875 1.00 94.62 147 VAL A O 1
ATOM 1140 N N . ILE A 1 148 ? -14.248 6.582 11.424 1.00 95.12 148 ILE A N 1
ATOM 1141 C CA . ILE A 1 148 ? -14.201 5.116 11.358 1.00 95.12 148 ILE A CA 1
ATOM 1142 C C . ILE A 1 148 ? -15.594 4.532 11.586 1.00 95.12 148 ILE A C 1
ATOM 1144 O O . ILE A 1 148 ? -16.070 3.760 10.762 1.00 95.12 148 ILE A O 1
ATOM 1148 N N . LYS A 1 149 ? -16.278 4.947 12.658 1.00 95.06 149 LYS A N 1
ATOM 1149 C CA . LYS A 1 149 ? -17.636 4.474 12.956 1.00 95.06 149 LYS A CA 1
ATOM 1150 C C . LYS A 1 149 ? -18.604 4.761 11.813 1.00 95.06 149 LYS A C 1
ATOM 1152 O O . LYS A 1 149 ? -19.207 3.836 11.290 1.00 95.06 149 LYS A O 1
ATOM 1157 N N . LYS A 1 150 ? -18.669 6.021 11.364 1.00 92.62 150 LYS A N 1
ATOM 1158 C CA . LYS A 1 150 ? -19.540 6.454 10.260 1.00 92.62 150 LYS A CA 1
ATOM 1159 C C . LYS A 1 150 ? -19.331 5.616 8.994 1.00 92.62 150 LYS A C 1
ATOM 1161 O O . LYS A 1 150 ? -20.303 5.235 8.352 1.00 92.62 150 LYS A O 1
ATOM 1166 N N . ALA A 1 151 ? -18.080 5.365 8.617 1.00 90.94 151 ALA A N 1
ATOM 1167 C CA . ALA A 1 151 ? -17.765 4.610 7.411 1.00 90.94 151 ALA A CA 1
ATOM 1168 C C . ALA A 1 151 ? -18.080 3.113 7.563 1.00 90.94 151 ALA A C 1
ATOM 1170 O O . ALA A 1 151 ? -18.733 2.560 6.680 1.00 90.94 151 ALA A O 1
ATOM 1171 N N . ILE A 1 152 ? -17.712 2.486 8.688 1.00 90.56 152 ILE A N 1
ATOM 1172 C CA . ILE A 1 152 ? -18.023 1.072 8.958 1.00 90.56 152 ILE A CA 1
ATOM 1173 C C . ILE A 1 152 ? -19.536 0.839 9.054 1.00 90.56 152 ILE A C 1
ATOM 1175 O O . ILE A 1 152 ? -20.038 -0.086 8.422 1.00 90.56 152 ILE A O 1
ATOM 1179 N N . ASP A 1 153 ? -20.270 1.695 9.771 1.00 89.06 153 ASP A N 1
ATOM 1180 C CA . ASP A 1 153 ? -21.736 1.621 9.868 1.00 89.06 153 ASP A CA 1
ATOM 1181 C C . ASP A 1 153 ? -22.399 1.831 8.494 1.00 89.06 153 ASP A C 1
ATOM 1183 O O . ASP A 1 153 ? -23.442 1.254 8.199 1.00 89.06 153 ASP A O 1
ATOM 1187 N N . GLY A 1 154 ? -21.762 2.618 7.618 1.00 84.81 154 GLY A N 1
ATOM 1188 C CA . GLY A 1 154 ? -22.130 2.782 6.210 1.00 84.81 154 GLY A CA 1
ATOM 1189 C C . GLY A 1 154 ? -21.669 1.644 5.288 1.00 84.81 154 GLY A C 1
ATOM 1190 O O . GLY A 1 154 ? -21.739 1.792 4.067 1.00 84.81 154 GLY A O 1
ATOM 1191 N N . GLY A 1 155 ? -21.153 0.539 5.836 1.00 82.25 155 GLY A N 1
ATOM 1192 C CA . GLY A 1 155 ? -20.714 -0.643 5.088 1.00 82.25 155 GLY A CA 1
ATOM 1193 C C . GLY A 1 155 ? -19.388 -0.476 4.339 1.00 82.25 155 GLY A C 1
ATOM 1194 O O . GLY A 1 155 ? -19.108 -1.236 3.413 1.00 82.25 155 GLY A O 1
ATOM 1195 N N . SER A 1 156 ? -18.580 0.525 4.695 1.00 84.81 156 SER A N 1
ATOM 1196 C CA . SER A 1 156 ? -17.319 0.841 4.016 1.00 84.81 156 SER A CA 1
ATOM 1197 C C . SER A 1 156 ? -16.116 0.566 4.928 1.00 84.81 156 SER A C 1
ATOM 1199 O O . SER A 1 156 ? -15.928 1.298 5.903 1.00 84.81 156 SER A O 1
ATOM 1201 N N . PRO A 1 157 ? -15.270 -0.439 4.628 1.00 89.12 157 PRO A N 1
ATOM 1202 C CA . PRO A 1 157 ? -13.988 -0.589 5.308 1.00 89.12 157 PRO A CA 1
ATOM 1203 C C . PRO A 1 157 ? -13.067 0.592 4.979 1.00 89.12 157 PRO A C 1
ATOM 1205 O O . PRO A 1 157 ? -13.192 1.220 3.924 1.00 89.12 157 PRO A O 1
ATOM 1208 N N . LEU A 1 158 ? -12.128 0.884 5.877 1.00 91.88 158 LEU A N 1
ATOM 1209 C CA . LEU A 1 158 ? -11.199 2.008 5.749 1.00 91.88 158 LEU A CA 1
ATOM 1210 C C . LEU A 1 158 ? -9.756 1.527 5.753 1.00 91.88 158 LEU A C 1
ATOM 1212 O O . LEU A 1 158 ? -9.424 0.578 6.449 1.00 91.88 158 LEU A O 1
ATOM 1216 N N . ILE A 1 159 ? -8.883 2.233 5.053 1.00 91.25 159 ILE A N 1
ATOM 1217 C CA . ILE A 1 159 ? -7.435 2.114 5.195 1.00 91.25 159 ILE A CA 1
ATOM 1218 C C . ILE A 1 159 ? -6.991 3.116 6.260 1.00 91.25 159 ILE A C 1
ATOM 1220 O O . ILE A 1 159 ? -7.359 4.285 6.172 1.00 91.25 159 ILE A O 1
ATOM 1224 N N . LEU A 1 160 ? -6.216 2.664 7.244 1.00 91.19 160 LEU A N 1
ATOM 1225 C CA . LEU A 1 160 ? -5.537 3.488 8.244 1.00 91.19 160 LEU A CA 1
ATOM 1226 C C . LEU A 1 160 ? -4.032 3.442 8.000 1.00 91.19 160 LEU A C 1
ATOM 1228 O O . LEU A 1 160 ? -3.440 2.363 8.053 1.00 91.19 160 LEU A O 1
ATOM 1232 N N . GLU A 1 161 ? -3.421 4.606 7.809 1.00 87.69 161 GLU A N 1
ATOM 1233 C CA . GLU A 1 161 ? -1.967 4.750 7.766 1.00 87.69 161 GLU A CA 1
ATOM 1234 C C . GLU A 1 161 ? -1.396 4.912 9.182 1.00 87.69 161 GLU A C 1
ATOM 1236 O O . GLU A 1 161 ? -1.903 5.687 9.996 1.00 87.69 161 GLU A O 1
ATOM 1241 N N . VAL A 1 162 ? -0.330 4.172 9.484 1.00 85.25 162 VAL A N 1
ATOM 1242 C CA . VAL A 1 162 ? 0.345 4.160 10.785 1.00 85.25 162 VAL A CA 1
ATOM 1243 C C . VAL A 1 162 ? 1.846 4.321 10.560 1.00 85.25 162 VAL A C 1
ATOM 1245 O O . VAL A 1 162 ? 2.468 3.418 10.016 1.00 85.25 162 VAL A O 1
ATOM 1248 N N . GLU A 1 163 ? 2.456 5.417 11.020 1.00 78.00 163 GLU A N 1
ATOM 1249 C CA . GLU A 1 163 ? 3.896 5.701 10.830 1.00 78.00 163 GLU A CA 1
ATOM 1250 C C . GLU A 1 163 ? 4.810 4.861 11.740 1.00 78.00 163 GLU A C 1
ATOM 1252 O O . GLU A 1 163 ? 6.008 4.743 11.492 1.00 78.00 163 GLU A O 1
ATOM 1257 N N . CYS A 1 164 ? 4.263 4.283 12.813 1.00 71.50 164 CYS A N 1
ATOM 1258 C CA . CYS A 1 164 ? 5.018 3.540 13.827 1.00 71.50 164 CYS A CA 1
ATOM 1259 C C . CYS A 1 164 ? 4.571 2.072 13.941 1.00 71.50 164 CYS A C 1
ATOM 1261 O O . CYS A 1 164 ? 4.487 1.546 15.047 1.00 71.50 164 CYS A O 1
ATOM 1263 N N . ALA A 1 165 ? 4.236 1.400 12.841 1.00 66.12 165 ALA A N 1
ATOM 1264 C CA . ALA A 1 165 ? 3.635 0.064 12.902 1.00 66.12 165 ALA A CA 1
ATOM 1265 C C . ALA A 1 165 ? 4.584 -1.025 13.438 1.00 66.12 165 ALA A C 1
ATOM 1267 O O . ALA A 1 165 ? 4.136 -1.975 14.076 1.00 66.12 165 ALA A O 1
ATOM 1268 N N . LEU A 1 166 ? 5.890 -0.871 13.197 1.00 58.62 166 LEU A N 1
ATOM 1269 C CA . LEU A 1 166 ? 6.930 -1.847 13.555 1.00 58.62 166 LEU A CA 1
ATOM 1270 C C . LEU A 1 166 ? 7.695 -1.502 14.847 1.00 58.62 166 LEU A C 1
ATOM 1272 O O . LEU A 1 166 ? 8.571 -2.253 15.272 1.00 58.62 166 LEU A O 1
ATOM 1276 N N . LYS A 1 167 ? 7.379 -0.373 15.495 1.00 58.59 167 LYS A N 1
ATOM 1277 C CA . LYS A 1 167 ? 7.936 0.012 16.803 1.00 58.59 167 LYS A CA 1
ATOM 1278 C C . LYS A 1 167 ? 6.820 0.097 17.840 1.00 58.59 167 LYS A C 1
ATOM 1280 O O . LYS A 1 167 ? 5.671 0.360 17.512 1.00 58.59 167 LYS A O 1
ATOM 1285 N N . LYS A 1 168 ? 7.161 -0.078 19.123 1.00 54.69 168 LYS A N 1
ATOM 1286 C CA . LYS A 1 168 ? 6.209 0.181 20.215 1.00 54.69 168 LYS A CA 1
ATOM 1287 C C . LYS A 1 168 ? 5.659 1.607 20.097 1.00 54.69 168 LYS A C 1
ATOM 1289 O O . LYS A 1 168 ? 6.423 2.554 19.898 1.00 54.69 168 LYS A O 1
ATOM 1294 N N . THR A 1 169 ? 4.343 1.749 20.245 1.00 48.72 169 THR A N 1
ATOM 1295 C CA . THR A 1 169 ? 3.646 3.038 20.236 1.00 48.72 169 THR A CA 1
ATOM 1296 C C . THR A 1 169 ? 4.310 4.001 21.227 1.00 48.72 169 THR A C 1
ATOM 1298 O O . THR A 1 169 ? 4.512 3.647 22.385 1.00 48.72 169 THR A O 1
ATOM 1301 N N . GLY A 1 170 ? 4.694 5.201 20.776 1.00 49.00 170 GLY A N 1
ATOM 1302 C CA . GLY A 1 170 ? 5.380 6.201 21.609 1.00 49.00 170 GLY A CA 1
ATOM 1303 C C . GLY A 1 170 ? 6.916 6.134 21.618 1.00 49.00 170 GLY A C 1
ATOM 1304 O O . GLY A 1 170 ? 7.550 6.959 22.278 1.00 49.00 170 GLY A O 1
ATOM 1305 N N . ALA A 1 171 ? 7.542 5.212 20.879 1.00 56.12 171 ALA A N 1
ATOM 1306 C CA . ALA A 1 171 ? 8.995 5.215 20.698 1.00 56.12 171 ALA A CA 1
ATOM 1307 C C . ALA A 1 171 ? 9.473 6.477 19.944 1.00 56.12 171 ALA A C 1
ATOM 1309 O O . ALA A 1 171 ? 8.892 6.869 18.931 1.00 56.12 171 ALA A O 1
ATOM 1310 N N . LYS A 1 172 ? 10.564 7.110 20.408 1.00 52.12 172 LYS A N 1
ATOM 1311 C CA . LYS A 1 172 ? 11.213 8.219 19.682 1.00 52.12 172 LYS A CA 1
ATOM 1312 C C . LYS A 1 172 ? 11.753 7.724 18.329 1.00 52.12 172 LYS A C 1
ATOM 1314 O O . LYS A 1 172 ? 12.339 6.644 18.243 1.00 52.12 172 LYS A O 1
ATOM 1319 N N . GLY A 1 173 ? 11.593 8.538 17.283 1.00 55.97 173 GLY A N 1
ATOM 1320 C CA . GLY A 1 173 ? 12.147 8.268 15.950 1.00 55.97 173 GLY A CA 1
ATOM 1321 C C . GLY A 1 173 ? 11.317 7.299 15.104 1.00 55.97 173 GLY A C 1
ATOM 1322 O O . GLY A 1 173 ? 11.857 6.310 14.599 1.00 55.97 173 GLY A O 1
ATOM 1323 N N . CYS A 1 174 ? 10.015 7.566 14.955 1.00 63.50 174 CYS A N 1
ATOM 1324 C CA . CYS A 1 174 ? 9.234 6.964 13.876 1.00 63.50 174 CYS A CA 1
ATOM 1325 C C . CYS A 1 174 ? 9.654 7.611 12.552 1.00 63.50 174 CYS A C 1
ATOM 1327 O O . CYS A 1 174 ? 9.431 8.799 12.329 1.00 63.50 174 CYS A O 1
ATOM 1329 N N . SER A 1 175 ? 10.350 6.827 11.732 1.00 63.06 175 SER A N 1
ATOM 1330 C CA . SER A 1 175 ? 10.653 7.138 10.336 1.00 63.06 175 SER A CA 1
ATOM 1331 C C . SER A 1 175 ? 9.512 6.635 9.455 1.00 63.06 175 SER A C 1
ATOM 1333 O O . SER A 1 175 ? 8.864 5.649 9.805 1.00 63.06 175 SER A O 1
ATOM 1335 N N . LYS A 1 176 ? 9.341 7.238 8.274 1.00 63.06 176 LYS A N 1
ATOM 1336 C CA . LYS A 1 176 ? 8.479 6.708 7.204 1.00 63.06 176 LYS A CA 1
ATOM 1337 C C . LYS A 1 176 ? 8.810 5.255 6.841 1.00 63.06 176 LYS A C 1
ATOM 1339 O O . LYS A 1 176 ? 7.936 4.541 6.371 1.00 63.06 176 LYS A O 1
ATOM 1344 N N . ASP A 1 177 ? 10.032 4.801 7.113 1.00 67.12 177 ASP A N 1
ATOM 1345 C CA . ASP A 1 177 ? 10.459 3.413 6.880 1.00 67.12 177 ASP A CA 1
ATOM 1346 C C . ASP A 1 177 ? 9.715 2.390 7.758 1.00 67.12 177 ASP A C 1
ATOM 1348 O O . ASP A 1 177 ? 9.748 1.195 7.475 1.00 67.12 177 ASP A O 1
ATOM 1352 N N . PHE A 1 178 ? 9.043 2.842 8.824 1.00 72.00 178 PHE A N 1
ATOM 1353 C CA . PHE A 1 178 ? 8.202 2.006 9.689 1.00 72.00 178 PHE A CA 1
ATOM 1354 C C . PHE A 1 178 ? 6.704 2.217 9.449 1.00 72.00 178 PHE A C 1
ATOM 1356 O O . PHE A 1 178 ? 5.885 1.721 10.234 1.00 72.00 178 PHE A O 1
ATOM 1363 N N . ALA A 1 179 ? 6.350 2.949 8.389 1.00 77.00 179 ALA A N 1
ATOM 1364 C CA . ALA A 1 179 ? 4.967 3.161 8.025 1.00 77.00 179 ALA A CA 1
ATOM 1365 C C . ALA A 1 179 ? 4.341 1.859 7.510 1.00 77.00 179 ALA A C 1
ATOM 1367 O O . ALA A 1 179 ? 4.932 1.123 6.720 1.00 77.00 179 ALA A O 1
ATOM 1368 N N . HIS A 1 180 ? 3.123 1.579 7.952 1.00 84.12 180 HIS A N 1
ATOM 1369 C CA . HIS A 1 180 ? 2.308 0.490 7.436 1.00 84.12 180 HIS A CA 1
ATOM 1370 C C . HIS A 1 180 ? 0.853 0.930 7.357 1.00 84.12 180 HIS A C 1
ATOM 1372 O O . HIS A 1 180 ? 0.415 1.813 8.094 1.00 84.12 180 HIS A O 1
ATOM 1378 N N . SER A 1 181 ? 0.102 0.296 6.465 1.00 85.62 181 SER A N 1
ATOM 1379 C CA . SER A 1 181 ? -1.322 0.554 6.299 1.00 85.62 181 SER A CA 1
ATOM 1380 C C . SER A 1 181 ? -2.129 -0.680 6.667 1.00 85.62 181 SER A C 1
ATOM 1382 O O . SER A 1 181 ? -1.813 -1.786 6.236 1.00 85.62 181 SER A O 1
ATOM 1384 N N . TYR A 1 182 ? -3.191 -0.474 7.439 1.00 87.69 182 TYR A N 1
ATOM 1385 C CA . TYR A 1 182 ? -4.112 -1.523 7.865 1.00 87.69 182 T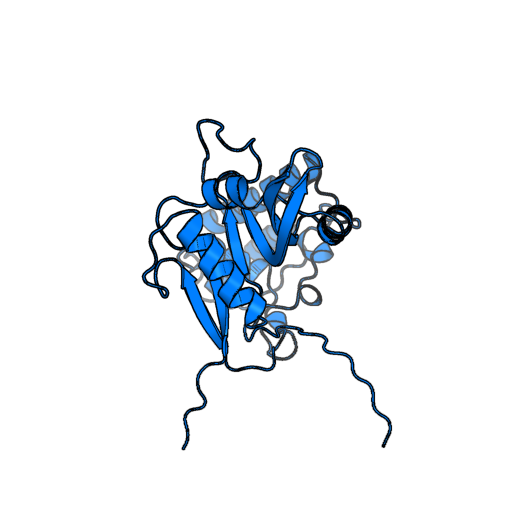YR A CA 1
ATOM 1386 C C . TYR A 1 182 ? -5.497 -1.275 7.285 1.00 87.69 182 TYR A C 1
ATOM 1388 O O . TYR A 1 182 ? -5.936 -0.129 7.204 1.00 87.69 182 TYR A O 1
ATOM 1396 N N . VAL A 1 183 ? -6.227 -2.339 6.955 1.00 90.25 183 VAL A N 1
ATOM 1397 C CA . VAL A 1 183 ? -7.656 -2.233 6.642 1.00 90.25 183 VAL A CA 1
ATOM 1398 C C . VAL A 1 183 ? -8.462 -2.408 7.923 1.00 90.25 183 VAL A C 1
ATOM 1400 O O . VAL A 1 183 ? -8.447 -3.476 8.531 1.00 90.25 183 VAL A O 1
ATOM 1403 N N . ILE A 1 184 ? -9.192 -1.373 8.324 1.00 92.44 184 ILE A N 1
ATOM 1404 C CA . ILE A 1 184 ? -10.206 -1.423 9.372 1.00 92.44 184 ILE A CA 1
ATOM 1405 C C . ILE A 1 184 ? -11.513 -1.916 8.752 1.00 92.44 184 ILE A C 1
ATOM 1407 O O . ILE A 1 184 ? -12.027 -1.301 7.818 1.00 92.44 184 ILE A O 1
ATOM 1411 N N . TYR A 1 185 ? -12.079 -2.990 9.298 1.00 91.00 185 TYR A N 1
ATOM 1412 C CA . TYR A 1 185 ? -13.360 -3.548 8.835 1.00 91.00 185 TYR A CA 1
ATOM 1413 C C . TYR A 1 185 ? -14.389 -3.741 9.956 1.00 91.00 185 TYR A C 1
ATOM 1415 O O . TYR A 1 185 ? -15.457 -4.305 9.739 1.00 91.00 185 TYR A O 1
ATOM 1423 N N . GLY A 1 186 ? -14.089 -3.265 11.163 1.00 89.62 186 GLY A N 1
ATOM 1424 C CA . GLY A 1 186 ? -14.999 -3.350 12.297 1.00 89.62 186 GLY A CA 1
ATOM 1425 C C . GLY A 1 186 ? -14.515 -2.526 13.481 1.00 89.62 186 GLY A C 1
ATOM 1426 O O . GLY A 1 186 ? -13.320 -2.258 13.623 1.00 89.62 186 GLY A O 1
ATOM 1427 N N . TYR A 1 187 ? -15.445 -2.151 14.354 1.00 94.88 187 TYR A N 1
ATOM 1428 C CA . TYR A 1 187 ? -15.150 -1.527 15.639 1.00 94.88 187 TYR A CA 1
ATOM 1429 C C . TYR A 1 187 ? -16.075 -2.097 16.720 1.00 94.88 187 TYR A C 1
ATOM 1431 O O . TYR A 1 187 ? -17.182 -2.545 16.432 1.00 94.88 187 TYR A O 1
ATOM 1439 N N . ALA A 1 188 ? -15.624 -2.078 17.970 1.00 94.69 188 ALA A N 1
ATOM 1440 C CA . ALA A 1 188 ? -16.436 -2.455 19.122 1.00 94.69 188 ALA A CA 1
ATOM 1441 C C . ALA A 1 188 ? -16.013 -1.659 20.353 1.00 94.69 188 ALA A C 1
ATOM 1443 O O . ALA A 1 188 ? -14.880 -1.186 20.452 1.00 94.69 188 ALA A O 1
ATOM 1444 N N . ARG A 1 189 ? -16.921 -1.515 21.318 1.00 94.94 189 ARG A N 1
ATOM 1445 C CA . ARG A 1 189 ? -16.563 -1.064 22.663 1.00 94.94 189 ARG A CA 1
ATOM 1446 C C . ARG A 1 189 ? -16.152 -2.293 23.473 1.00 94.94 189 ARG A C 1
ATOM 1448 O O . ARG A 1 189 ? -16.940 -3.220 23.612 1.00 94.94 189 ARG A O 1
ATOM 1455 N N . LEU A 1 190 ? -14.925 -2.296 23.977 1.00 90.38 190 LEU A N 1
ATOM 1456 C CA . LEU A 1 190 ? -14.341 -3.368 24.775 1.00 90.38 190 LEU A CA 1
ATOM 1457 C C . LEU A 1 190 ? -14.247 -2.886 26.217 1.00 90.38 190 LEU A C 1
ATOM 1459 O O . LEU A 1 190 ? -13.584 -1.882 26.468 1.00 90.38 190 LEU A O 1
ATOM 1463 N N . CYS A 1 191 ? -14.903 -3.572 27.144 1.00 89.88 191 CYS A N 1
ATOM 1464 C CA . CYS A 1 191 ? -14.854 -3.233 28.561 1.00 89.88 191 CYS A CA 1
ATOM 1465 C C . CYS A 1 191 ? -14.157 -4.349 29.333 1.00 89.88 191 CYS A C 1
ATOM 1467 O O . CYS A 1 191 ? -14.439 -5.528 29.119 1.00 89.88 191 CYS A O 1
ATOM 1469 N N . GLU A 1 192 ? -13.231 -3.968 30.201 1.00 85.00 192 GLU A N 1
ATOM 1470 C CA . GLU A 1 192 ? -12.568 -4.877 31.125 1.00 85.00 192 GLU A CA 1
ATOM 1471 C C . GLU A 1 192 ? -13.444 -5.114 32.360 1.00 85.00 192 GLU A C 1
ATOM 1473 O O . GLU A 1 192 ? -14.362 -4.346 32.653 1.00 85.00 192 GLU A O 1
ATOM 1478 N N . ALA A 1 193 ? -13.140 -6.170 33.120 1.00 86.62 193 ALA A N 1
ATOM 1479 C CA . ALA A 1 193 ? -13.837 -6.471 34.373 1.00 86.62 193 ALA A CA 1
ATOM 1480 C C . ALA A 1 193 ? -13.708 -5.342 35.417 1.00 86.62 193 ALA A C 1
ATOM 1482 O O . ALA A 1 193 ? -14.561 -5.210 36.288 1.00 86.62 193 ALA A O 1
ATOM 1483 N N . SER A 1 194 ? -12.675 -4.500 35.297 1.00 90.06 194 SER A N 1
ATOM 1484 C CA . SER A 1 194 ? -12.474 -3.281 36.092 1.00 90.06 194 SER A CA 1
ATOM 1485 C C . SER A 1 194 ? -13.500 -2.173 35.804 1.00 90.06 194 SER A C 1
ATOM 1487 O O . SER A 1 194 ? -13.529 -1.171 36.513 1.00 90.06 194 SER A O 1
ATOM 1489 N N . GLY A 1 195 ? -14.324 -2.320 34.759 1.00 89.81 195 GLY A N 1
ATOM 1490 C CA . GLY A 1 195 ? -15.259 -1.299 34.284 1.00 89.81 195 GLY A CA 1
ATOM 1491 C C . GLY A 1 195 ? -14.635 -0.288 33.316 1.00 89.81 195 GLY A C 1
ATOM 1492 O O . GLY A 1 195 ? -15.355 0.533 32.741 1.00 89.81 195 GLY A O 1
ATOM 1493 N N . GLU A 1 196 ? -13.321 -0.353 33.080 1.00 91.50 196 GLU A N 1
ATOM 1494 C CA . GLU A 1 196 ? -12.664 0.482 32.079 1.00 91.50 196 GLU A CA 1
ATOM 1495 C C . GLU A 1 196 ? -13.059 0.030 30.669 1.00 91.50 196 GLU A C 1
ATOM 1497 O O . GLU A 1 196 ? -12.922 -1.139 30.309 1.00 91.50 196 GLU A O 1
ATOM 1502 N N . CYS A 1 197 ? -13.544 0.965 29.849 1.00 92.81 197 CYS A N 1
ATOM 1503 C CA . CYS A 1 197 ? -13.932 0.689 28.472 1.00 92.81 197 CYS A CA 1
ATOM 1504 C C . CYS A 1 197 ? -13.058 1.450 27.476 1.00 92.81 197 CYS A C 1
ATOM 1506 O O . CYS A 1 197 ? -12.953 2.677 27.525 1.00 92.81 197 CYS A O 1
ATOM 1508 N N . ARG A 1 198 ? -12.550 0.728 26.481 1.00 93.44 198 ARG A N 1
ATOM 1509 C CA . ARG A 1 198 ? -11.832 1.257 25.317 1.00 93.44 198 ARG A CA 1
ATOM 1510 C C . ARG A 1 198 ? -12.542 0.885 24.021 1.00 93.44 198 ARG A C 1
ATOM 1512 O O . ARG A 1 198 ? -13.441 0.049 24.006 1.00 93.44 198 ARG A O 1
ATOM 1519 N N . TYR A 1 199 ? -12.165 1.524 22.920 1.00 96.12 199 TYR A N 1
ATOM 1520 C CA . TYR A 1 199 ? -12.630 1.102 21.600 1.00 96.12 199 TYR A CA 1
ATOM 1521 C C . TYR A 1 199 ? -11.615 0.152 20.980 1.00 96.12 199 TYR A C 1
ATOM 1523 O O . TYR A 1 199 ? -10.427 0.453 20.943 1.00 96.12 199 TYR A O 1
ATOM 1531 N N . GLY A 1 200 ? -12.101 -0.985 20.499 1.00 95.06 200 GLY A N 1
ATOM 1532 C CA . GLY A 1 200 ? -11.349 -1.934 19.699 1.00 95.06 200 GLY A CA 1
ATOM 1533 C C . GLY A 1 200 ? -11.632 -1.757 18.212 1.00 95.06 200 GLY A C 1
ATOM 1534 O O . GLY A 1 200 ? -12.763 -1.449 17.834 1.00 95.06 200 GLY A O 1
ATOM 1535 N N . LEU A 1 201 ? -10.628 -2.004 17.375 1.00 94.62 201 LEU A N 1
ATOM 1536 C CA . LEU A 1 201 ? -10.730 -2.102 15.921 1.00 94.62 201 LEU A CA 1
ATOM 1537 C C . LEU A 1 201 ? -10.424 -3.530 15.465 1.00 94.62 201 LEU A C 1
ATOM 1539 O O . LEU A 1 201 ? -9.527 -4.190 16.000 1.00 94.62 201 LEU A O 1
ATOM 1543 N N . ARG A 1 202 ? -11.156 -3.980 14.447 1.00 91.69 202 ARG A N 1
ATOM 1544 C CA . ARG A 1 202 ? -10.780 -5.129 13.624 1.00 91.69 202 ARG A CA 1
ATOM 1545 C C . ARG A 1 202 ? -9.882 -4.647 12.502 1.00 91.69 202 ARG A C 1
ATOM 1547 O O . ARG A 1 202 ? -10.289 -3.765 11.747 1.00 91.69 202 ARG A O 1
ATOM 1554 N N . LEU A 1 203 ? -8.694 -5.231 12.409 1.00 88.94 203 LEU A N 1
ATOM 1555 C CA . LEU A 1 203 ? -7.698 -4.899 11.400 1.00 88.94 203 LEU A CA 1
ATOM 1556 C C . LEU A 1 203 ? -7.433 -6.097 10.504 1.00 88.94 203 LEU A C 1
ATOM 1558 O O . LEU A 1 203 ? -7.527 -7.232 10.963 1.00 88.94 203 LEU A O 1
ATOM 1562 N N . ARG A 1 204 ? -7.072 -5.826 9.255 1.00 82.56 204 ARG A N 1
ATOM 1563 C CA . ARG A 1 204 ? -6.468 -6.783 8.333 1.00 82.56 204 ARG A CA 1
ATOM 1564 C C . ARG A 1 204 ? -5.178 -6.186 7.784 1.00 82.56 204 ARG A C 1
ATOM 1566 O O . ARG A 1 204 ? -5.179 -5.025 7.361 1.00 82.56 204 ARG A O 1
ATOM 1573 N N . ASN A 1 205 ? -4.100 -6.961 7.804 1.00 80.19 205 ASN A N 1
ATOM 1574 C CA . ASN A 1 205 ? -2.807 -6.574 7.242 1.00 80.19 205 ASN A CA 1
ATOM 1575 C C . ASN A 1 205 ? -2.406 -7.444 6.040 1.00 80.19 205 ASN A C 1
ATOM 1577 O O . ASN A 1 205 ? -3.203 -8.228 5.527 1.00 80.19 205 ASN A O 1
ATOM 1581 N N . SER A 1 206 ? -1.179 -7.237 5.561 1.00 77.38 206 SER A N 1
ATOM 1582 C CA . SER A 1 206 ? -0.598 -7.910 4.392 1.00 77.38 206 SER A CA 1
ATOM 1583 C C . SER A 1 206 ? 0.654 -8.735 4.734 1.00 77.38 206 SER A C 1
ATOM 1585 O O . SER A 1 206 ? 1.503 -8.952 3.876 1.00 77.38 206 SER A O 1
ATOM 1587 N N . TRP A 1 207 ? 0.790 -9.215 5.977 1.00 74.94 207 TRP A N 1
ATOM 1588 C CA . TRP A 1 207 ? 1.951 -10.002 6.436 1.00 74.94 207 TRP A CA 1
ATOM 1589 C C . TRP A 1 207 ? 1.765 -11.527 6.314 1.00 74.94 207 TRP A C 1
ATOM 1591 O O . TRP A 1 207 ? 2.409 -12.299 7.023 1.00 74.94 207 TRP A O 1
ATOM 1601 N N . GLY A 1 208 ? 0.891 -11.965 5.406 1.00 73.50 208 GLY A N 1
ATOM 1602 C CA . GLY A 1 208 ? 0.660 -13.376 5.091 1.00 73.50 208 GLY A CA 1
ATOM 1603 C C . GLY A 1 208 ? -0.378 -14.079 5.973 1.00 73.50 208 GLY A C 1
ATOM 1604 O O . GLY A 1 208 ? -0.885 -13.539 6.960 1.00 73.50 208 GLY A O 1
ATOM 1605 N N . ASP A 1 209 ? -0.694 -15.320 5.606 1.00 73.31 209 ASP A N 1
ATOM 1606 C CA . ASP A 1 209 ? -1.882 -16.044 6.084 1.00 73.31 209 ASP A CA 1
ATOM 1607 C C . ASP A 1 209 ? -1.894 -16.314 7.590 1.00 73.31 209 ASP A C 1
ATOM 1609 O O . ASP A 1 209 ? -2.941 -16.247 8.235 1.00 73.31 209 ASP A O 1
ATOM 1613 N N . LYS A 1 210 ? -0.724 -16.580 8.185 1.00 76.25 210 LYS A N 1
ATOM 1614 C CA . LYS A 1 210 ? -0.612 -16.787 9.639 1.00 76.25 210 LYS A CA 1
ATOM 1615 C C . LYS A 1 210 ? -1.045 -15.542 10.407 1.00 76.25 210 LYS A C 1
ATOM 1617 O O . LYS A 1 210 ? -1.743 -15.644 11.414 1.00 76.25 210 LYS A O 1
ATOM 1622 N N . GLN A 1 211 ? -0.640 -14.372 9.926 1.00 75.19 211 GLN A N 1
ATOM 1623 C CA . GLN A 1 211 ? -1.018 -13.114 10.541 1.00 75.19 211 GLN A CA 1
ATOM 1624 C C . GLN A 1 211 ? -2.481 -12.761 10.230 1.00 75.19 211 GLN A C 1
ATOM 1626 O O . GLN A 1 211 ? -3.185 -12.310 11.132 1.00 75.19 211 GLN A O 1
ATOM 1631 N N . ASP A 1 212 ? -2.967 -13.039 9.015 1.00 73.81 212 ASP A N 1
ATOM 1632 C CA . ASP A 1 212 ? -4.384 -12.874 8.648 1.00 73.81 212 ASP A CA 1
ATOM 1633 C C . ASP A 1 212 ? -5.302 -13.701 9.568 1.00 73.81 212 ASP A C 1
ATOM 1635 O O . ASP A 1 212 ? -6.314 -13.198 10.059 1.00 73.81 212 ASP A O 1
ATOM 1639 N N . ALA A 1 213 ? -4.922 -14.942 9.891 1.00 74.88 213 ALA A N 1
ATOM 1640 C CA . ALA A 1 213 ? -5.667 -15.790 10.821 1.00 74.88 213 ALA A CA 1
ATOM 1641 C C . ALA A 1 213 ? -5.763 -15.184 12.235 1.00 74.88 213 ALA A C 1
ATOM 1643 O O . ALA A 1 213 ? -6.832 -15.217 12.850 1.00 74.88 213 ALA A O 1
ATOM 1644 N N . LEU A 1 214 ? -4.678 -14.586 12.742 1.00 77.31 214 LEU A N 1
ATOM 1645 C CA . LEU A 1 214 ? -4.673 -13.889 14.036 1.00 77.31 214 LEU A CA 1
ATOM 1646 C C . LEU A 1 214 ? -5.537 -12.620 14.002 1.00 77.31 214 LEU A C 1
ATOM 1648 O O . LEU A 1 214 ? -6.343 -12.375 14.904 1.00 77.31 214 LEU A O 1
ATOM 1652 N N . ASP A 1 215 ? -5.403 -11.832 12.941 1.00 80.81 215 ASP A N 1
ATOM 1653 C CA . ASP A 1 215 ? -6.143 -10.590 12.716 1.00 80.81 215 ASP A CA 1
ATOM 1654 C C . ASP A 1 215 ? -7.665 -10.824 12.632 1.00 80.81 215 ASP A C 1
ATOM 1656 O O . ASP A 1 215 ? -8.463 -10.010 13.113 1.00 80.81 215 ASP A O 1
ATOM 1660 N N . ARG A 1 216 ? -8.089 -11.985 12.115 1.00 75.94 216 ARG A N 1
ATOM 1661 C CA . ARG A 1 216 ? -9.501 -12.405 12.054 1.00 75.94 216 ARG A CA 1
ATOM 1662 C C . ARG A 1 216 ? -10.141 -12.694 13.400 1.00 75.94 216 ARG A C 1
ATOM 1664 O O . ARG A 1 216 ? -11.368 -12.656 13.492 1.00 75.94 216 ARG A O 1
ATOM 1671 N N . VAL A 1 217 ? -9.380 -12.937 14.465 1.00 82.31 217 VAL A N 1
ATOM 1672 C CA . VAL A 1 217 ? -9.937 -13.220 15.809 1.00 82.31 217 VAL A CA 1
ATOM 1673 C C . VAL A 1 217 ? -9.620 -12.138 16.839 1.00 82.31 217 VAL A C 1
ATOM 1675 O O . VAL A 1 217 ? -10.312 -12.031 17.850 1.00 82.31 217 VAL A O 1
ATOM 1678 N N . ARG A 1 218 ? -8.631 -11.287 16.562 1.00 87.75 218 ARG A N 1
ATOM 1679 C CA . ARG A 1 218 ? -8.158 -10.263 17.491 1.00 87.75 218 ARG A CA 1
ATOM 1680 C C . ARG A 1 218 ? -8.885 -8.925 17.345 1.00 87.75 218 ARG A C 1
ATOM 1682 O O . ARG A 1 218 ? -9.250 -8.501 16.250 1.00 87.75 218 ARG A O 1
ATOM 1689 N N . TRP A 1 219 ? -9.021 -8.234 18.476 1.00 90.50 219 TRP A N 1
ATOM 1690 C CA . TRP A 1 219 ? -9.331 -6.809 18.541 1.00 90.50 219 TRP A CA 1
ATOM 1691 C C . TRP A 1 219 ? -8.098 -6.016 18.976 1.00 90.50 219 TRP A C 1
ATOM 1693 O O . TRP A 1 219 ? -7.368 -6.433 19.879 1.00 90.50 219 TRP A O 1
ATOM 1703 N N . TYR A 1 220 ? -7.889 -4.860 18.355 1.00 90.81 220 TYR A N 1
ATOM 1704 C CA . TYR A 1 220 ? -6.772 -3.965 18.647 1.00 90.81 220 TYR A CA 1
ATOM 1705 C C . TYR A 1 220 ? -7.271 -2.666 19.270 1.00 90.81 220 TYR A C 1
ATOM 1707 O O . TYR A 1 220 ? -8.273 -2.127 18.813 1.00 90.81 220 TYR A O 1
ATOM 1715 N N . ASP A 1 221 ? -6.588 -2.137 20.286 1.00 90.81 221 ASP A N 1
ATOM 1716 C CA . ASP A 1 221 ? -6.966 -0.849 20.878 1.00 90.81 221 ASP A CA 1
ATOM 1717 C C . ASP A 1 221 ? -6.8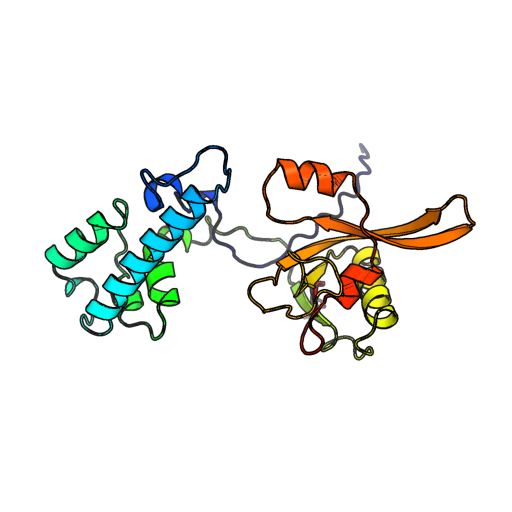48 0.278 19.838 1.00 90.81 221 ASP A C 1
ATOM 1719 O O . ASP A 1 221 ? -5.784 0.514 19.260 1.00 90.81 221 ASP A O 1
ATOM 1723 N N . ALA A 1 222 ? -7.957 0.978 19.600 1.00 93.62 222 ALA A N 1
ATOM 1724 C CA . ALA A 1 222 ? -8.066 2.040 18.612 1.00 93.62 222 ALA A CA 1
ATOM 1725 C C . ALA A 1 222 ? -7.156 3.231 18.930 1.00 93.62 222 ALA A C 1
ATOM 1727 O O . ALA A 1 222 ? -6.621 3.868 18.021 1.00 93.62 222 ALA A O 1
ATOM 1728 N N . ARG A 1 223 ? -7.001 3.571 20.215 1.00 92.06 223 ARG A N 1
ATOM 1729 C CA . ARG A 1 223 ? -6.301 4.790 20.635 1.00 92.06 223 ARG A CA 1
ATOM 1730 C C . ARG A 1 223 ? -4.824 4.799 20.234 1.00 92.06 223 ARG A C 1
ATOM 1732 O O . ARG A 1 223 ? -4.444 5.743 19.539 1.00 92.06 223 ARG A O 1
ATOM 1739 N N . PRO A 1 224 ? -4.002 3.797 20.599 1.00 89.06 224 PRO A N 1
ATOM 1740 C CA . PRO A 1 224 ? -2.596 3.777 20.211 1.00 89.06 224 PRO A CA 1
ATOM 1741 C C . PRO A 1 224 ? -2.404 3.716 18.691 1.00 89.06 224 PRO A C 1
ATOM 1743 O O . PRO A 1 224 ? -1.472 4.331 18.183 1.00 89.06 224 PRO A O 1
ATOM 1746 N N . LEU A 1 225 ? -3.295 3.039 17.958 1.00 88.75 225 LEU A N 1
ATOM 1747 C CA . LEU A 1 225 ? -3.231 2.959 16.495 1.00 88.75 225 LEU A CA 1
ATOM 1748 C C . LEU A 1 225 ? -3.452 4.321 15.836 1.00 88.75 225 LEU A C 1
ATOM 1750 O O . LEU A 1 225 ? -2.631 4.769 15.043 1.00 88.75 225 LEU A O 1
ATOM 1754 N N . ILE A 1 226 ? -4.535 5.008 16.206 1.00 90.69 226 ILE A N 1
ATOM 1755 C CA . ILE A 1 226 ? -4.869 6.324 15.652 1.00 90.69 226 ILE A CA 1
ATOM 1756 C C . ILE A 1 226 ? -3.820 7.368 16.055 1.00 90.69 226 ILE A C 1
ATOM 1758 O O . ILE A 1 226 ? -3.483 8.244 15.268 1.00 90.69 226 ILE A O 1
ATOM 1762 N N . GLN A 1 227 ? -3.279 7.288 17.273 1.00 88.19 227 GLN A N 1
ATOM 1763 C CA . GLN A 1 227 ? -2.224 8.202 17.725 1.00 88.19 227 GLN A CA 1
ATOM 1764 C C . GLN A 1 227 ? -0.872 7.963 17.041 1.00 88.19 227 GLN A C 1
ATOM 1766 O O . GLN A 1 227 ? -0.027 8.857 17.058 1.00 88.19 227 GLN A O 1
ATOM 1771 N N . ALA A 1 228 ? -0.664 6.778 16.465 1.00 85.56 228 ALA A N 1
ATOM 1772 C CA . ALA A 1 228 ? 0.515 6.437 15.677 1.00 85.56 228 ALA A CA 1
ATOM 1773 C C . ALA A 1 228 ? 0.377 6.797 14.187 1.00 85.56 228 ALA A C 1
ATOM 1775 O O . ALA A 1 228 ? 1.310 6.561 13.418 1.00 85.56 228 ALA A O 1
ATOM 1776 N N . ALA A 1 229 ? -0.766 7.346 13.774 1.00 85.94 229 ALA A N 1
ATOM 1777 C CA . ALA A 1 229 ? -0.962 7.860 12.430 1.00 85.94 229 ALA A CA 1
ATOM 1778 C C . ALA A 1 229 ? -0.143 9.148 12.188 1.00 85.94 229 ALA A C 1
ATOM 1780 O O . ALA A 1 229 ? 0.195 9.848 13.155 1.00 85.94 229 ALA A O 1
ATOM 1781 N N . PRO A 1 230 ? 0.156 9.488 10.918 1.00 81.12 230 PRO A N 1
ATOM 1782 C CA . PRO A 1 230 ? 0.803 10.749 10.571 1.00 81.12 230 PRO A CA 1
ATOM 1783 C C . PRO A 1 230 ? 0.134 11.950 11.236 1.00 81.12 230 PRO A C 1
ATOM 1785 O O . PRO A 1 230 ? -1.084 12.046 11.281 1.00 81.12 230 PRO A O 1
ATOM 1788 N N . LYS A 1 231 ? 0.904 12.929 11.725 1.00 79.25 231 LYS A N 1
ATOM 1789 C CA . LYS A 1 231 ? 0.318 14.155 12.322 1.00 79.25 231 LYS A CA 1
ATOM 1790 C C . LYS A 1 231 ? -0.233 15.136 11.283 1.00 79.25 231 LYS A C 1
ATOM 1792 O O . LYS A 1 231 ? -0.975 16.058 11.628 1.00 79.25 231 LYS A O 1
ATOM 1797 N N . LYS A 1 232 ? 0.168 14.984 10.022 1.00 77.56 232 LYS A N 1
ATOM 1798 C CA . LYS A 1 232 ? -0.214 15.833 8.889 1.00 77.56 232 LYS A CA 1
ATOM 1799 C C . LYS A 1 232 ? -0.531 14.947 7.689 1.00 77.56 232 LYS A C 1
ATOM 1801 O O . LYS A 1 232 ? 0.107 13.915 7.526 1.00 77.56 232 LYS A O 1
ATOM 1806 N N . GLY A 1 233 ? -1.436 15.414 6.834 1.00 81.75 233 GLY A N 1
ATOM 1807 C CA . GLY A 1 233 ? -1.888 14.670 5.661 1.00 81.75 233 GLY A CA 1
ATOM 1808 C C . GLY A 1 233 ? -3.039 13.718 5.972 1.00 81.75 233 GLY A C 1
ATOM 1809 O O . GLY A 1 233 ? -3.604 13.744 7.068 1.00 81.75 233 GLY A O 1
ATOM 1810 N N . VAL A 1 234 ? -3.388 12.916 4.972 1.00 83.81 234 VAL A N 1
ATOM 1811 C CA . VAL A 1 234 ? -4.442 11.905 5.042 1.00 83.81 234 VAL A CA 1
ATOM 1812 C C . VAL A 1 234 ? -3.988 10.762 5.943 1.00 83.81 234 VAL A C 1
ATOM 1814 O O . VAL A 1 234 ? -2.885 10.258 5.779 1.00 83.81 234 VAL A O 1
ATOM 1817 N N . ILE A 1 235 ? -4.842 10.345 6.879 1.00 88.75 235 ILE A N 1
ATOM 1818 C CA . ILE A 1 235 ? -4.582 9.161 7.717 1.00 88.75 235 ILE A CA 1
ATOM 1819 C C . ILE A 1 235 ? -5.614 8.054 7.546 1.00 88.75 235 ILE A C 1
ATOM 1821 O O . ILE A 1 235 ? -5.361 6.911 7.916 1.00 88.75 235 ILE A O 1
ATOM 1825 N N . LEU A 1 236 ? -6.788 8.391 7.013 1.00 92.25 236 LEU A N 1
ATOM 1826 C CA . LEU A 1 236 ? -7.850 7.441 6.722 1.00 92.25 236 LEU A CA 1
ATOM 1827 C C . LEU A 1 236 ? -8.323 7.644 5.288 1.00 92.25 236 LEU A C 1
ATOM 1829 O O . LEU A 1 236 ? -8.608 8.775 4.896 1.00 92.25 236 LEU A O 1
ATOM 1833 N N . GLY A 1 237 ? -8.474 6.551 4.550 1.00 90.00 237 GLY A N 1
ATOM 1834 C CA . GLY A 1 237 ? -9.040 6.545 3.203 1.00 90.00 237 GLY A CA 1
ATOM 1835 C C . GLY A 1 237 ? -10.087 5.448 3.058 1.00 90.00 237 GLY A C 1
ATOM 1836 O O . GLY A 1 237 ? -9.871 4.323 3.499 1.00 90.00 237 GLY A O 1
ATOM 1837 N N . TRP A 1 238 ? -11.232 5.751 2.455 1.00 90.31 238 TRP A N 1
ATOM 1838 C CA . TRP A 1 238 ? -12.246 4.746 2.135 1.00 90.31 238 TRP A CA 1
ATOM 1839 C C . TRP A 1 238 ? -13.018 5.126 0.884 1.00 90.31 238 TRP A C 1
ATOM 1841 O O . TRP A 1 238 ? -13.007 6.269 0.428 1.00 90.31 238 TRP A O 1
ATOM 1851 N N . LEU A 1 239 ? -13.692 4.143 0.306 1.00 83.44 239 LEU A N 1
ATOM 1852 C CA . LEU A 1 239 ? -14.455 4.326 -0.914 1.00 83.44 239 LEU A CA 1
ATOM 1853 C C . LEU A 1 239 ? -15.938 4.409 -0.585 1.00 83.44 239 LEU A C 1
ATOM 1855 O O . LEU A 1 239 ? -16.465 3.568 0.135 1.00 83.44 239 LEU A O 1
ATOM 1859 N N . VAL A 1 240 ? -16.616 5.396 -1.161 1.00 82.56 240 VAL A N 1
ATOM 1860 C CA . VAL A 1 240 ? -18.078 5.525 -1.106 1.00 82.56 240 VAL A CA 1
ATOM 1861 C C . VAL A 1 240 ? -18.654 5.510 -2.520 1.00 82.56 240 VAL A C 1
ATOM 1863 O O . VAL A 1 240 ? -17.980 5.966 -3.448 1.00 82.56 240 VAL A O 1
ATOM 1866 N N . PRO A 1 241 ? -19.892 5.038 -2.730 1.00 78.06 241 PRO A N 1
ATOM 1867 C CA . PRO A 1 241 ? -20.554 5.172 -4.023 1.00 78.06 241 PRO A CA 1
ATOM 1868 C C . PRO A 1 241 ? -20.635 6.642 -4.456 1.00 78.06 241 PRO A C 1
ATOM 1870 O O . PRO A 1 241 ? -20.972 7.520 -3.658 1.00 78.06 241 PRO A O 1
ATOM 1873 N N . ARG A 1 242 ? -20.357 6.930 -5.732 1.00 75.44 242 ARG A N 1
ATOM 1874 C CA . ARG A 1 242 ? -20.688 8.235 -6.315 1.00 75.44 242 ARG A CA 1
ATOM 1875 C C . ARG A 1 242 ? -22.212 8.372 -6.394 1.00 75.44 242 ARG A C 1
ATOM 1877 O O . ARG A 1 242 ? -22.878 7.386 -6.725 1.00 75.44 242 ARG A O 1
ATOM 1884 N N . PRO A 1 243 ? -22.771 9.571 -6.150 1.00 72.88 243 PRO A N 1
ATOM 1885 C CA . PRO A 1 243 ? -24.17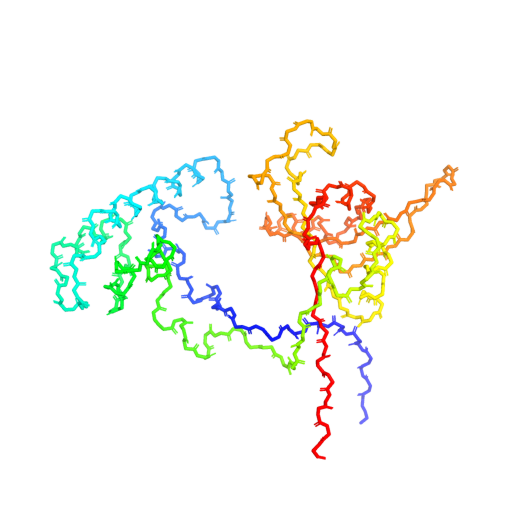8 9.829 -6.430 1.00 72.88 243 PRO A CA 1
ATOM 1886 C C . PRO A 1 243 ? -24.487 9.446 -7.880 1.00 72.88 243 PRO A C 1
ATOM 1888 O O . PRO A 1 243 ? -23.695 9.752 -8.776 1.00 72.88 243 PRO A O 1
ATOM 1891 N N . LYS A 1 244 ? -25.615 8.768 -8.121 1.00 64.62 244 LYS A N 1
ATOM 1892 C CA . LYS A 1 244 ? -26.098 8.577 -9.491 1.00 64.62 244 LYS A CA 1
ATOM 1893 C C . LYS A 1 244 ? -26.367 9.967 -10.066 1.00 64.62 244 LYS A C 1
ATOM 1895 O O . LYS A 1 244 ? -27.156 10.714 -9.498 1.00 64.62 244 LYS A O 1
ATOM 1900 N N . THR A 1 245 ? -25.704 10.321 -11.160 1.00 55.19 245 THR A N 1
ATOM 1901 C CA . THR A 1 245 ? -26.145 11.439 -11.992 1.00 55.19 245 THR A CA 1
ATOM 1902 C C . THR A 1 245 ? -27.467 11.012 -12.610 1.00 55.19 245 THR A C 1
ATOM 1904 O O . THR A 1 245 ? -27.480 10.116 -13.456 1.00 55.19 245 THR A O 1
ATOM 1907 N N . THR A 1 246 ? -28.578 11.556 -12.117 1.00 46.97 246 THR A N 1
ATOM 1908 C CA . THR A 1 246 ? -29.866 11.426 -12.799 1.00 46.97 246 THR A CA 1
ATOM 1909 C C . THR A 1 246 ? -29.704 12.057 -14.187 1.00 46.97 246 THR A C 1
ATOM 1911 O O . THR A 1 246 ? -29.160 13.163 -14.243 1.00 46.97 246 THR A O 1
ATOM 1914 N N . PRO A 1 247 ? -30.045 11.348 -15.278 1.00 48.34 247 PRO A N 1
ATOM 1915 C CA . PRO A 1 247 ? -29.995 11.908 -16.625 1.00 48.34 247 PRO A CA 1
ATOM 1916 C C . PRO A 1 247 ? -30.946 13.096 -16.788 1.00 48.34 247 PRO A C 1
ATOM 1918 O O . PRO A 1 247 ? -31.967 13.140 -16.061 1.00 48.34 247 PRO A O 1
#

pLDDT: mean 77.65, std 16.93, range [20.42, 96.31]

Radius of gyration: 22.46 Å; chains: 1; bounding box: 63×40×68 Å